Protein AF-A0A502JSR9-F1 (afdb_monomer_lite)

Organism: Haemophilus haemolyticus (NCBI:txid726)

Secondary structure (DSSP, 8-state):
-PPP-------TTSSS-------PPPP-STT--PPPPHHHHHHHHT-EE--EE--TTSPPEEPPPEETT-TT--------SSSSSEEEEEETTEEEEEE-B--EEEETTEEEE--TT--B--HHHHHHHHHH-EEEE-----TT---S----EEEETTPPP-----TTEEEEEETTEEEEEE-SS--S--EEEEE-TT--EEEEETTEEEEE--STTPPPEEEETTEEE-TT----SPPP-STTTSTT-PPPSSPPPPPSS----S---GGGT-----------

Foldseek 3Di:
DDDDPDDDDDPPVSHHDDDDPPFDAFDDDPPTPGDHDPVVVVVQQQDWDKDWDDDPPDDIDIDPTDGCVDDVGDDDDDADPVNQQWDWDDDDPDIDTHGFAWDWDADLQDIDTDCPSHHDHDPVRVVVNQQSHFDWDFDDDDDPDDDDDTDIDGQGPPRDDDDDDDAQWDWDDDPPDIDIDGDPDHPPDAWDWDADPQRWIWIQGQQGIKTHHPDPPFAIWTQGPVGTDHRPDDDPPDQAPDAVRDPPGDHDPDDDDDDPDDPVPDDDDPVRPPDDDPDDDDDD

Radius of gyration: 57.38 Å; chains: 1; bounding box: 143×42×168 Å

pLDDT: mean 86.87, std 14.84, range [40.66, 98.44]

Sequence (284 aa):
MYKRQDLKVSGSNGTDPVKITNVEAGDISAASTDAINGSQFHGLAKNKIKLAGKNGGATATETTDQTLDQTDGIKFTIKSSDGTLLDVAAAGDTITLTPKTATFTTTNGVPTATTTNGKLVTADQLVTALTEMGWKATADKEGTGTVEGNAEELIKAGSKVTFKAGDNLAVKQAGKEFIYSLNPVLSGLTSAEFKNAAGDKTVINSDGVTITPVTNGKQAVSLTNNGLDNGGNAITNVAGNLDGAKTGTTAPTTSATKPTALTETNAATVGAVSYTHLRAHETP

InterPro domains:
  IPR008635 Trimeric autotransporter adhesin YadA-like, stalk domain [PF05662] (19-47)
  IPR011049 Serralysin-like metalloprotease, C-terminal [G3DSA:2.150.10.10] (4-47)
  IPR011049 Serralysin-like metalloprotease, C-terminal [SSF101967] (10-44)
  IPR037174 Trimeric adhesin [G3DSA:3.90.1780.10] (69-181)

Structure (mmCIF, N/CA/C/O backbone):
data_AF-A0A502JSR9-F1
#
_entry.id   AF-A0A502JSR9-F1
#
loop_
_atom_site.group_PDB
_atom_site.id
_atom_site.type_symbol
_atom_site.label_atom_id
_atom_site.label_alt_id
_atom_site.label_comp_id
_atom_site.label_asym_id
_atom_site.label_entity_id
_atom_site.label_seq_id
_atom_site.pdbx_PDB_ins_code
_atom_site.Cartn_x
_atom_site.Cartn_y
_atom_site.Cartn_z
_atom_site.occupancy
_atom_site.B_iso_or_equiv
_atom_site.auth_seq_id
_atom_site.auth_comp_id
_atom_site.auth_asym_id
_atom_site.auth_atom_id
_atom_site.pdbx_PDB_model_num
ATOM 1 N N . MET A 1 1 ? -68.942 -2.280 60.163 1.00 57.66 1 MET A N 1
ATOM 2 C CA . MET A 1 1 ? -67.644 -1.620 60.420 1.00 57.66 1 MET A CA 1
ATOM 3 C C . MET A 1 1 ? -66.751 -2.655 61.098 1.00 57.66 1 MET A C 1
ATOM 5 O O . MET A 1 1 ? -66.976 -2.944 62.265 1.00 57.66 1 MET A O 1
ATOM 9 N N . TYR A 1 2 ? -65.854 -3.328 60.369 1.00 58.69 2 TYR A N 1
ATOM 10 C CA . TYR A 1 2 ? -64.932 -4.286 60.997 1.00 58.69 2 TYR A CA 1
ATOM 11 C C . TYR A 1 2 ? -63.903 -3.497 61.819 1.00 58.69 2 TYR A C 1
ATOM 13 O O . TYR A 1 2 ? -63.233 -2.615 61.281 1.00 58.69 2 TYR A O 1
ATOM 21 N N . LYS A 1 3 ? -63.818 -3.766 63.128 1.00 70.38 3 LYS A N 1
ATOM 22 C CA . LYS A 1 3 ? -62.746 -3.231 63.978 1.00 70.38 3 LYS A CA 1
ATOM 23 C C . LYS A 1 3 ? -61.424 -3.870 63.548 1.00 70.38 3 LYS A C 1
ATOM 25 O O . LYS A 1 3 ? -61.364 -5.087 63.391 1.00 70.38 3 LYS A O 1
ATOM 30 N N . ARG A 1 4 ? -60.375 -3.059 63.388 1.00 70.56 4 ARG A N 1
ATOM 31 C CA . ARG A 1 4 ? -58.998 -3.568 63.330 1.00 70.56 4 ARG A CA 1
ATOM 32 C C . ARG A 1 4 ? -58.677 -4.251 64.661 1.00 70.56 4 ARG A C 1
ATOM 34 O O . ARG A 1 4 ? -58.906 -3.661 65.716 1.00 70.56 4 ARG A O 1
ATOM 41 N N . GLN A 1 5 ? -58.206 -5.492 64.592 1.00 81.56 5 GLN A N 1
ATOM 42 C CA . GLN A 1 5 ? -57.757 -6.279 65.738 1.00 81.56 5 GLN A CA 1
ATOM 43 C C . GLN A 1 5 ? -56.233 -6.147 65.816 1.00 81.56 5 GLN A C 1
ATOM 45 O O . GLN A 1 5 ? -55.510 -7.023 65.354 1.00 81.56 5 GLN A O 1
ATOM 50 N N . ASP A 1 6 ? -55.756 -5.024 66.348 1.00 86.06 6 ASP A N 1
ATOM 51 C CA . ASP A 1 6 ? -54.322 -4.787 66.513 1.00 86.06 6 ASP A CA 1
ATOM 52 C C . ASP A 1 6 ? -53.886 -5.257 67.909 1.00 86.06 6 ASP A C 1
ATOM 54 O O . ASP A 1 6 ? -54.487 -4.881 68.921 1.00 86.06 6 ASP A O 1
ATOM 58 N N . LEU A 1 7 ? -52.824 -6.064 67.982 1.00 87.50 7 LEU A N 1
ATOM 59 C CA . LEU A 1 7 ? -52.169 -6.379 69.249 1.00 87.50 7 LEU A CA 1
ATOM 60 C C . LEU A 1 7 ? -51.263 -5.203 69.640 1.00 87.50 7 LEU A C 1
ATOM 62 O O . LEU A 1 7 ? -50.215 -4.992 69.031 1.00 87.50 7 LEU A O 1
ATOM 66 N N . LYS A 1 8 ? -51.656 -4.430 70.660 1.00 87.06 8 LYS A N 1
ATOM 67 C CA . LYS A 1 8 ? -50.840 -3.332 71.195 1.00 87.06 8 LYS A CA 1
ATOM 68 C C . LYS A 1 8 ? -50.014 -3.812 72.386 1.00 87.06 8 LYS A C 1
ATOM 70 O O . LYS A 1 8 ? -50.571 -4.224 73.400 1.00 87.06 8 LYS A O 1
ATOM 75 N N . VAL A 1 9 ? -48.695 -3.686 72.279 1.00 90.62 9 VAL A N 1
ATOM 76 C CA . VAL A 1 9 ? -47.751 -3.896 73.383 1.00 90.62 9 VAL A CA 1
ATOM 77 C C . VAL A 1 9 ? -47.174 -2.550 73.818 1.00 90.62 9 VAL A C 1
ATOM 79 O O . VAL A 1 9 ? -46.792 -1.735 72.980 1.00 90.62 9 VAL A O 1
ATOM 82 N N . SER A 1 10 ? -47.149 -2.285 75.122 1.00 92.06 10 SER A N 1
ATOM 83 C CA . SER A 1 10 ? -46.633 -1.031 75.680 1.00 92.06 10 SER A CA 1
ATOM 84 C C . SER A 1 10 ? -46.053 -1.242 77.070 1.00 92.06 10 SER A C 1
ATOM 86 O O . SER A 1 10 ? -46.492 -2.136 77.795 1.00 92.06 10 SER A O 1
ATOM 88 N N . GLY A 1 11 ? -45.104 -0.385 77.446 1.00 91.62 11 GLY A N 1
ATOM 89 C CA . GLY A 1 11 ? -44.573 -0.320 78.803 1.00 91.62 11 GLY A CA 1
ATOM 90 C C . GLY A 1 11 ? -45.620 0.124 79.827 1.00 91.62 11 GLY A C 1
ATOM 91 O O . GLY A 1 11 ? -46.774 0.407 79.499 1.00 91.62 11 GLY A O 1
ATOM 92 N N . SER A 1 12 ? -45.203 0.214 81.089 1.00 89.44 12 SER A N 1
ATOM 93 C CA . SER A 1 12 ? -46.073 0.546 82.228 1.00 89.44 12 SER A CA 1
ATOM 94 C C . SER A 1 12 ? -46.768 1.910 82.117 1.00 89.44 12 SER A C 1
ATOM 96 O O . SER A 1 12 ? -47.810 2.107 82.735 1.00 89.44 12 SER A O 1
ATOM 98 N N . ASN A 1 13 ? -46.238 2.835 81.313 1.00 87.38 13 ASN A N 1
ATOM 99 C CA . ASN A 1 13 ? -46.835 4.146 81.040 1.00 87.38 13 ASN A CA 1
ATOM 100 C C . ASN A 1 13 ? -47.736 4.182 79.785 1.00 87.38 13 ASN A C 1
ATOM 102 O O . ASN A 1 13 ? -48.238 5.242 79.420 1.00 87.38 13 ASN A O 1
ATOM 106 N N . GLY A 1 14 ? -47.941 3.048 79.107 1.00 88.31 14 GLY A N 1
ATOM 107 C CA . GLY A 1 14 ? -48.816 2.936 77.935 1.00 88.31 14 GLY A CA 1
ATOM 108 C C . GLY A 1 14 ? -48.237 3.480 76.621 1.00 88.31 14 GLY A C 1
ATOM 109 O O . GLY A 1 14 ? -48.905 3.382 75.582 1.00 88.31 14 GLY A O 1
ATOM 110 N N . THR A 1 15 ? -47.014 4.020 76.644 1.00 88.31 15 THR A N 1
ATOM 111 C CA . THR A 1 15 ? -46.362 4.662 75.488 1.00 88.31 15 THR A CA 1
ATOM 112 C C . THR A 1 15 ? -44.963 4.141 75.199 1.00 88.31 15 THR A C 1
ATOM 114 O O . THR A 1 15 ? -44.538 4.195 74.046 1.00 88.31 15 THR A O 1
ATOM 117 N N . ASP A 1 16 ? -44.253 3.628 76.203 1.00 93.38 16 ASP A N 1
ATOM 118 C CA . ASP A 1 16 ? -42.878 3.181 76.010 1.00 93.38 16 ASP A CA 1
ATOM 119 C C . ASP A 1 16 ? -42.819 1.917 75.143 1.00 93.38 16 ASP A C 1
ATOM 121 O O . ASP A 1 16 ? -43.584 0.969 75.376 1.00 93.38 16 ASP A O 1
ATOM 125 N N . PRO A 1 17 ? -41.891 1.862 74.169 1.00 92.81 17 PRO A N 1
ATOM 126 C CA . PRO A 1 17 ? -41.603 0.641 73.437 1.00 92.81 17 PRO A CA 1
ATOM 127 C C . PRO A 1 17 ? -41.146 -0.477 74.378 1.00 92.81 17 PRO A C 1
ATOM 129 O O . PRO A 1 17 ? -40.329 -0.263 75.274 1.00 92.81 17 PRO A O 1
ATOM 132 N N . VAL A 1 18 ? -41.620 -1.697 74.130 1.00 93.69 18 VAL A N 1
ATOM 133 C CA . VAL A 1 18 ? -41.191 -2.906 74.848 1.00 93.69 18 VAL A CA 1
ATOM 134 C C . VAL A 1 18 ? -40.548 -3.898 73.886 1.00 93.69 18 VAL A C 1
ATOM 136 O O . VAL A 1 18 ? -40.976 -4.035 72.740 1.00 93.69 18 VAL A O 1
ATOM 139 N N . LYS A 1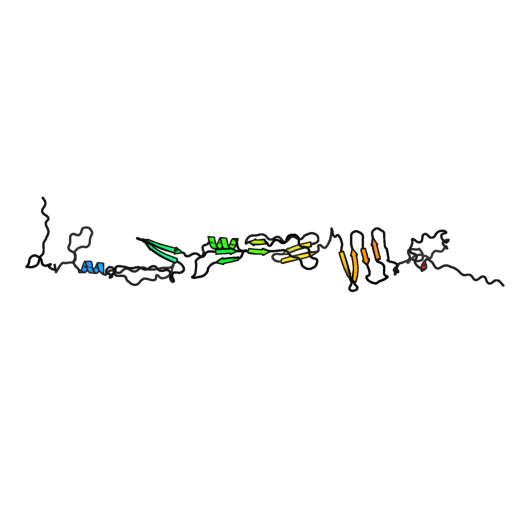 19 ? -39.504 -4.599 74.344 1.00 93.38 19 LYS A N 1
ATOM 140 C CA . LYS A 1 19 ? -38.909 -5.715 73.595 1.00 93.38 19 LYS A CA 1
ATOM 141 C C . LYS A 1 19 ? -39.812 -6.941 73.709 1.00 93.38 19 LYS A C 1
ATOM 143 O O . LYS A 1 19 ? -40.232 -7.280 74.812 1.00 93.38 19 LYS A O 1
ATOM 148 N N . ILE A 1 20 ? -40.027 -7.641 72.600 1.00 92.94 20 ILE A N 1
ATOM 149 C CA . ILE A 1 20 ? -40.604 -8.989 72.602 1.00 92.94 20 ILE A CA 1
ATOM 150 C C . ILE A 1 20 ? -39.429 -9.969 72.579 1.00 92.94 20 ILE A C 1
ATOM 152 O O . ILE A 1 20 ? -38.655 -9.995 71.624 1.00 92.94 20 ILE A O 1
ATOM 156 N N . THR A 1 21 ? -39.237 -10.709 73.666 1.00 94.19 21 THR A N 1
ATOM 157 C CA . THR A 1 21 ? -38.120 -11.649 73.836 1.00 94.19 21 THR A CA 1
ATOM 158 C C . THR A 1 21 ? -38.601 -13.097 73.755 1.00 94.19 21 THR A C 1
ATOM 160 O O . THR A 1 21 ? -39.800 -13.357 73.792 1.00 94.19 21 THR A O 1
ATOM 163 N N . ASN A 1 22 ? -37.655 -14.040 73.640 1.00 94.56 22 ASN A N 1
ATOM 164 C CA . ASN A 1 22 ? -37.926 -15.482 73.568 1.00 94.56 22 ASN A CA 1
ATOM 165 C C . ASN A 1 22 ? -38.829 -15.897 72.388 1.00 94.56 22 ASN A C 1
ATOM 167 O O . ASN A 1 22 ? -39.662 -16.791 72.509 1.00 94.56 22 ASN A O 1
ATOM 171 N N . VAL A 1 23 ? -38.670 -15.220 71.250 1.00 96.12 23 VAL A N 1
ATOM 172 C CA . VAL A 1 23 ? -39.343 -15.574 69.997 1.00 96.12 23 VAL A CA 1
ATOM 173 C C . VAL A 1 23 ? -38.494 -16.622 69.283 1.00 96.12 23 VAL A C 1
ATOM 175 O O . VAL A 1 23 ? -37.354 -16.343 68.893 1.00 96.12 23 VAL A O 1
ATOM 178 N N . GLU A 1 24 ? -39.035 -17.829 69.139 1.00 97.12 24 GLU A N 1
ATOM 179 C CA . GLU A 1 24 ? -38.438 -18.882 68.316 1.00 97.12 24 GLU A CA 1
ATOM 180 C C . GLU A 1 24 ? -38.338 -18.431 66.848 1.00 97.12 24 GLU A C 1
ATOM 182 O 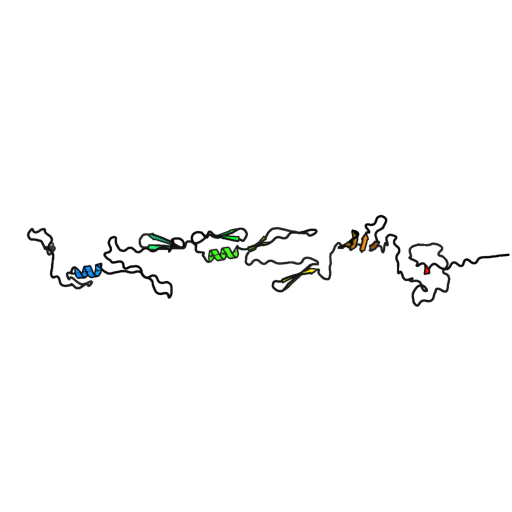O . GLU A 1 24 ? -39.035 -17.510 66.426 1.00 97.12 24 GLU A O 1
ATOM 187 N N . ALA A 1 25 ? -37.412 -19.005 66.078 1.00 98.06 25 ALA A N 1
ATOM 188 C CA . ALA A 1 25 ? -37.291 -18.659 64.667 1.00 98.06 25 ALA A CA 1
ATOM 189 C C . ALA A 1 25 ? -38.557 -19.103 63.916 1.00 98.06 25 ALA A C 1
ATOM 191 O O . ALA A 1 25 ? -38.843 -20.296 63.859 1.00 98.06 25 ALA A O 1
ATOM 192 N N . GLY A 1 26 ? -39.299 -18.149 63.352 1.00 97.38 26 GLY A N 1
ATOM 193 C CA . GLY A 1 26 ? -40.491 -18.436 62.551 1.00 97.38 26 GLY A CA 1
ATOM 194 C C . GLY A 1 26 ? -40.147 -19.004 61.174 1.00 97.38 26 GLY A C 1
ATOM 195 O O . GLY A 1 26 ? -39.018 -18.851 60.701 1.00 97.38 26 GLY A O 1
ATOM 196 N N . ASP A 1 27 ? -41.110 -19.619 60.493 1.00 97.12 27 ASP A N 1
ATOM 197 C CA . ASP A 1 27 ? -40.905 -20.065 59.113 1.00 97.12 27 ASP A CA 1
ATOM 198 C C . ASP A 1 27 ? -40.706 -18.872 58.155 1.00 97.12 27 ASP A C 1
ATOM 200 O O . ASP A 1 27 ? -41.412 -17.864 58.239 1.00 97.12 27 ASP A O 1
ATOM 204 N N . ILE A 1 28 ? -39.754 -18.981 57.219 1.00 95.50 28 ILE A N 1
ATOM 205 C CA . ILE A 1 28 ? -39.496 -17.970 56.178 1.00 95.50 28 ILE A CA 1
ATOM 206 C C . ILE A 1 28 ? -39.979 -18.530 54.843 1.00 95.50 28 ILE A C 1
ATOM 208 O O . ILE A 1 28 ? -39.214 -19.077 54.047 1.00 95.50 28 ILE A O 1
ATOM 212 N N . SER A 1 29 ? -41.273 -18.370 54.590 1.00 96.44 29 SER A N 1
ATOM 213 C CA . SER A 1 29 ? -41.924 -18.794 53.355 1.00 96.44 29 SER A CA 1
ATOM 214 C C . SER A 1 29 ? -42.985 -17.780 52.925 1.00 96.44 29 SER A C 1
ATOM 216 O O . SER A 1 29 ? -43.447 -16.964 53.721 1.00 96.44 29 SER A O 1
ATOM 218 N N . ALA A 1 30 ? -43.395 -17.819 51.654 1.00 96.88 30 ALA A N 1
ATOM 219 C CA . ALA A 1 30 ? -44.385 -16.880 51.114 1.00 96.88 30 ALA A CA 1
ATOM 220 C C . ALA A 1 30 ? -45.774 -16.977 51.783 1.00 96.88 30 ALA A C 1
ATOM 222 O O . ALA A 1 30 ? -46.572 -16.053 51.655 1.00 96.88 30 ALA A O 1
ATOM 223 N N . ALA A 1 31 ? -46.066 -18.086 52.469 1.00 97.44 31 ALA A N 1
ATOM 224 C CA . ALA A 1 31 ? -47.327 -18.325 53.170 1.00 97.44 31 ALA A CA 1
ATOM 225 C C . ALA A 1 31 ? -47.219 -18.164 54.697 1.00 97.44 31 ALA A C 1
ATOM 227 O O . ALA A 1 31 ? -48.232 -18.285 55.384 1.00 97.44 31 ALA A O 1
ATOM 228 N N . SER A 1 32 ? -46.015 -17.922 55.228 1.00 97.69 32 SER A N 1
ATOM 229 C CA . SER A 1 32 ? -45.790 -17.838 56.669 1.00 97.69 32 SER A CA 1
ATOM 230 C C . SER A 1 32 ? -46.530 -16.652 57.284 1.00 97.69 32 SER A C 1
ATOM 232 O O . SER A 1 32 ? -46.535 -15.540 56.752 1.00 97.69 32 SER A O 1
ATOM 234 N N . THR A 1 33 ? -47.135 -16.902 58.440 1.00 95.69 33 THR A N 1
ATOM 235 C CA . THR A 1 33 ? -47.713 -15.877 59.318 1.00 95.69 33 THR A CA 1
ATOM 236 C C . THR A 1 33 ? -46.946 -15.764 60.634 1.00 95.69 33 THR A C 1
ATOM 238 O O . THR A 1 33 ? -47.416 -15.106 61.563 1.00 95.69 33 THR A O 1
ATOM 241 N N . ASP A 1 34 ? -45.795 -16.431 60.736 1.00 97.44 34 ASP A N 1
ATOM 242 C CA . ASP A 1 34 ? -44.997 -16.473 61.952 1.00 97.44 34 ASP A CA 1
ATOM 243 C C . ASP A 1 34 ? -44.284 -15.142 62.194 1.00 97.44 34 ASP A C 1
ATOM 245 O O . ASP A 1 34 ? -43.925 -14.401 61.274 1.00 97.44 34 ASP A O 1
ATOM 249 N N . ALA A 1 35 ? -44.014 -14.852 63.465 1.00 96.25 35 ALA A N 1
ATOM 250 C CA . ALA A 1 35 ? -43.071 -13.802 63.813 1.00 96.25 35 ALA A CA 1
ATOM 251 C C . ALA A 1 35 ? -41.636 -14.289 63.554 1.00 96.25 35 ALA A C 1
ATOM 253 O O . ALA A 1 35 ? -41.259 -15.374 63.992 1.00 96.25 35 ALA A O 1
ATOM 254 N N . ILE A 1 36 ? -40.813 -13.462 62.904 1.00 97.12 36 ILE A N 1
ATOM 255 C CA . ILE A 1 36 ? -39.370 -13.712 62.788 1.00 97.12 36 ILE A CA 1
ATOM 256 C C . ILE A 1 36 ? -38.611 -13.024 63.922 1.00 97.12 36 ILE A C 1
ATOM 258 O O . ILE A 1 36 ? -38.966 -11.924 64.355 1.00 97.12 36 ILE A O 1
ATOM 262 N N . ASN A 1 37 ? -37.533 -13.645 64.391 1.00 97.19 37 ASN A N 1
ATOM 263 C CA . ASN A 1 37 ? -36.664 -13.044 65.398 1.00 97.19 37 ASN A CA 1
ATOM 264 C C . ASN A 1 37 ? -35.459 -12.324 64.762 1.00 97.19 37 ASN A C 1
ATOM 266 O O . ASN A 1 37 ? -35.137 -12.487 63.582 1.00 97.19 37 ASN A O 1
ATOM 270 N N . GLY A 1 38 ? -34.753 -11.521 65.563 1.00 97.38 38 GLY A N 1
ATOM 271 C CA . GLY A 1 38 ? -33.633 -10.709 65.075 1.00 97.38 38 GLY A CA 1
ATOM 272 C C . GLY A 1 38 ? -32.474 -11.513 64.472 1.00 97.38 38 GLY A C 1
ATOM 273 O O . GLY A 1 38 ? -31.763 -10.988 63.619 1.00 97.38 38 GLY A O 1
ATOM 274 N N . SER A 1 39 ? -32.293 -12.782 64.857 1.00 96.44 39 SER A N 1
ATOM 275 C CA . SER A 1 39 ? -31.223 -13.624 64.303 1.00 96.44 39 SER A CA 1
ATOM 276 C C . SER A 1 39 ? -31.466 -13.982 62.833 1.00 96.44 39 SER A C 1
ATOM 278 O O . SER A 1 39 ? -30.519 -13.999 62.048 1.00 96.44 39 SER A O 1
ATOM 280 N N . GLN A 1 40 ? -32.730 -14.168 62.436 1.00 97.25 40 GLN A N 1
ATOM 281 C CA . GLN A 1 40 ? -33.115 -14.476 61.057 1.00 97.25 40 GLN A CA 1
ATOM 282 C C . GLN A 1 40 ? -32.857 -13.285 60.128 1.00 97.25 40 GLN A C 1
ATOM 284 O O . GLN A 1 40 ? -32.236 -13.437 59.075 1.00 97.25 40 GLN A O 1
ATOM 289 N N . PHE A 1 41 ? -33.253 -12.080 60.551 1.00 95.06 41 PHE A N 1
ATOM 290 C CA . PHE A 1 41 ? -32.960 -10.858 59.800 1.00 95.06 41 PHE A CA 1
ATOM 291 C C . PHE A 1 41 ? -31.456 -10.564 59.756 1.00 95.0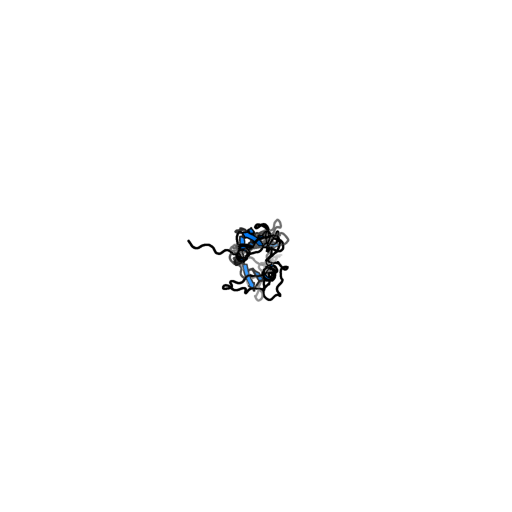6 41 PHE A C 1
ATOM 293 O O . PHE A 1 41 ? -30.929 -10.230 58.698 1.00 95.06 41 PHE A O 1
ATOM 300 N N . HIS A 1 42 ? -30.746 -10.739 60.876 1.00 95.19 42 HIS A N 1
ATOM 301 C CA . HIS A 1 42 ? -29.297 -10.547 60.931 1.00 95.19 42 HIS A CA 1
ATOM 302 C C . HIS A 1 42 ? -28.551 -11.498 59.983 1.00 95.19 42 HIS A C 1
ATOM 304 O O . HIS A 1 42 ? -27.621 -11.067 59.305 1.00 95.19 42 HIS A O 1
ATOM 310 N N . GLY A 1 43 ? -28.973 -12.764 59.886 1.00 94.38 43 GLY A N 1
ATOM 311 C CA . GLY A 1 43 ? -28.410 -13.724 58.933 1.00 94.38 43 GLY A CA 1
ATOM 312 C C . GLY A 1 43 ? -28.537 -13.255 57.482 1.00 94.38 43 GLY A C 1
ATOM 313 O O . GLY A 1 43 ? -27.553 -13.270 56.748 1.00 94.38 43 GLY A O 1
ATOM 314 N N . LEU A 1 44 ? -29.716 -12.758 57.091 1.00 92.81 44 LEU A N 1
ATOM 315 C CA . LEU A 1 44 ? -29.927 -12.183 55.760 1.00 92.81 44 LEU A CA 1
ATOM 316 C C . LEU A 1 44 ? -29.089 -10.913 55.546 1.00 92.81 44 LEU A C 1
ATOM 318 O O . LEU A 1 44 ? -28.388 -10.808 54.544 1.00 92.81 44 LEU A O 1
ATOM 322 N N . ALA A 1 45 ? -29.127 -9.967 56.488 1.00 92.88 45 ALA A N 1
ATOM 323 C CA . ALA A 1 45 ? -28.448 -8.674 56.381 1.00 92.88 45 ALA A CA 1
ATOM 324 C C . ALA A 1 45 ? -26.914 -8.795 56.300 1.00 92.88 45 ALA A C 1
ATOM 326 O O . ALA A 1 45 ? -26.257 -7.959 55.686 1.00 92.88 45 ALA A O 1
ATOM 327 N N . LYS A 1 46 ? -26.335 -9.853 56.879 1.00 92.75 46 LYS A N 1
ATOM 328 C CA . LYS A 1 46 ? -24.888 -10.120 56.849 1.00 92.75 46 LYS A CA 1
ATOM 329 C C . LYS A 1 46 ? -24.429 -10.986 55.677 1.00 92.75 46 LYS A C 1
ATOM 331 O O . LYS A 1 46 ? -23.245 -11.327 55.614 1.00 92.75 46 LYS A O 1
ATOM 336 N N . ASN A 1 47 ? -25.316 -11.326 54.740 1.00 94.56 47 ASN A N 1
ATOM 337 C CA . ASN A 1 47 ? -24.903 -11.995 53.512 1.00 94.56 47 ASN A CA 1
ATOM 338 C C . ASN A 1 47 ? -23.911 -11.139 52.718 1.00 94.56 47 ASN A C 1
ATOM 340 O O . ASN A 1 47 ? -23.879 -9.910 52.820 1.00 94.56 47 ASN A O 1
ATOM 344 N N . LYS A 1 48 ? -23.089 -11.825 51.924 1.00 93.75 48 LYS A N 1
ATOM 345 C CA . LYS A 1 48 ? -22.012 -11.231 51.137 1.00 93.75 48 LYS A CA 1
ATOM 346 C C . LYS A 1 48 ? -22.257 -11.423 49.649 1.00 93.75 48 LYS A C 1
ATOM 348 O O . LYS A 1 48 ? -22.730 -12.475 49.227 1.00 93.75 48 LYS A O 1
ATOM 353 N N . ILE A 1 49 ? -21.869 -10.426 48.867 1.00 93.38 49 ILE A N 1
ATOM 354 C CA . ILE A 1 49 ? -21.836 -10.469 47.407 1.00 93.38 49 ILE A CA 1
ATOM 355 C C . ILE A 1 49 ? -20.399 -10.224 46.941 1.00 93.38 49 ILE A C 1
ATOM 357 O O . ILE A 1 49 ? -19.694 -9.370 47.480 1.00 93.38 49 ILE A O 1
ATOM 361 N N . LYS A 1 50 ? -19.990 -10.958 45.905 1.00 92.38 50 LYS A N 1
ATOM 362 C CA . LYS A 1 50 ? -18.754 -10.758 45.143 1.00 92.38 50 LYS A CA 1
ATOM 363 C C . LYS A 1 50 ? -19.080 -10.804 43.658 1.00 92.38 50 LYS A C 1
ATOM 365 O O . LYS A 1 50 ? -19.939 -11.585 43.250 1.00 92.38 50 LYS A O 1
ATOM 370 N N . LEU A 1 51 ? -18.379 -10.012 42.851 1.00 92.88 51 LEU A N 1
ATOM 371 C CA . LEU A 1 51 ? -18.390 -10.183 41.399 1.00 92.88 51 LEU A CA 1
ATOM 372 C C . LEU A 1 51 ? -17.085 -10.812 40.949 1.00 92.88 51 LEU A C 1
ATOM 374 O O . LEU A 1 51 ? -16.011 -10.420 41.402 1.00 92.88 51 LEU A O 1
ATOM 378 N N . ALA A 1 52 ? -17.197 -11.759 40.026 1.00 92.69 52 ALA A N 1
ATOM 379 C CA . ALA A 1 52 ? -16.060 -12.419 39.419 1.00 92.69 52 ALA A CA 1
ATOM 380 C C . ALA A 1 52 ? -15.836 -11.903 37.988 1.00 92.69 52 ALA A C 1
ATOM 382 O O . ALA A 1 52 ? -16.769 -11.851 37.188 1.00 92.69 52 ALA A O 1
ATOM 383 N N . GLY A 1 53 ? -14.597 -11.542 37.657 1.00 92.56 53 GLY A N 1
ATOM 384 C CA . GLY A 1 53 ? -14.135 -11.285 36.296 1.00 92.56 53 GLY A CA 1
ATOM 385 C C . GLY A 1 53 ? -13.418 -12.513 35.739 1.00 92.56 53 GLY A C 1
ATOM 386 O O . GLY A 1 53 ? -12.561 -13.092 36.405 1.00 92.56 53 GLY A O 1
ATOM 387 N N . LYS A 1 54 ? -13.748 -12.930 34.514 1.00 95.12 54 LYS A N 1
ATOM 388 C CA . LYS A 1 54 ? -13.113 -14.080 33.858 1.00 95.12 54 LYS A CA 1
ATOM 389 C C . LYS A 1 54 ? -12.891 -13.811 32.374 1.00 95.12 54 LYS A C 1
ATOM 391 O O . LYS A 1 54 ? -13.830 -13.488 31.654 1.00 95.12 54 LYS A O 1
ATOM 396 N N . ASN A 1 55 ? -11.660 -14.028 31.914 1.00 90.94 55 ASN A N 1
ATOM 397 C CA . ASN A 1 55 ? -11.287 -13.899 30.507 1.00 90.94 55 ASN A CA 1
ATOM 398 C C . ASN A 1 55 ? -11.143 -15.289 29.872 1.00 90.94 55 ASN A C 1
ATOM 400 O O . ASN A 1 55 ? -10.145 -15.979 30.087 1.00 90.94 55 ASN A O 1
ATOM 404 N N . GLY A 1 56 ? -12.140 -15.710 29.088 1.00 92.88 56 GLY A N 1
ATOM 405 C CA . GLY A 1 56 ? -12.129 -17.005 28.399 1.00 92.88 56 GLY A CA 1
ATOM 406 C C . GLY A 1 56 ? -11.961 -18.186 29.363 1.00 92.88 56 GLY A C 1
ATOM 407 O O . GLY A 1 56 ? -12.726 -18.336 30.314 1.00 92.88 56 GLY A O 1
ATOM 408 N N . GLY A 1 57 ? -10.953 -19.031 29.124 1.00 94.50 57 GLY A N 1
ATOM 409 C CA . GLY A 1 57 ? -10.646 -20.204 29.954 1.00 94.50 57 GLY A CA 1
ATOM 410 C C . GLY A 1 57 ? -9.868 -19.920 31.248 1.00 94.50 57 GLY A C 1
ATOM 411 O O . GLY A 1 57 ? -9.612 -20.859 31.996 1.00 94.50 57 GLY A O 1
ATOM 412 N N . ALA A 1 58 ? -9.481 -18.670 31.525 1.00 95.62 58 ALA A N 1
ATOM 413 C CA . ALA A 1 58 ? -8.670 -18.332 32.696 1.00 95.62 58 ALA A CA 1
ATOM 414 C C . ALA A 1 58 ? -9.410 -18.556 34.031 1.00 95.62 58 ALA A C 1
ATOM 416 O O . ALA A 1 58 ? -10.644 -18.565 34.093 1.00 95.62 58 ALA A O 1
ATOM 417 N N . THR A 1 59 ? -8.654 -18.700 35.121 1.00 95.62 59 THR A N 1
ATOM 418 C CA . THR A 1 59 ? -9.207 -18.659 36.483 1.00 95.62 59 THR A CA 1
ATOM 419 C C . THR A 1 59 ? -9.852 -17.296 36.732 1.00 95.62 59 THR A C 1
ATOM 421 O O . THR A 1 59 ? -9.295 -16.267 36.351 1.00 95.62 59 THR A O 1
ATOM 424 N N . ALA A 1 60 ? -11.035 -17.286 37.347 1.00 96.19 60 ALA A N 1
ATOM 425 C CA . ALA A 1 60 ? -11.729 -16.045 37.660 1.00 96.19 60 ALA A CA 1
ATOM 426 C C . ALA A 1 60 ? -11.006 -15.266 38.772 1.00 96.19 60 ALA A C 1
ATOM 428 O O . ALA A 1 60 ? -10.449 -15.860 39.695 1.00 96.19 60 ALA A O 1
ATOM 429 N N . THR A 1 61 ? -11.042 -13.940 38.693 1.00 94.62 61 THR A N 1
ATOM 430 C CA . THR A 1 61 ? -10.648 -13.034 39.778 1.00 94.62 61 THR A CA 1
ATOM 431 C C . THR A 1 61 ? -11.900 -12.448 40.415 1.00 94.62 61 THR A C 1
ATOM 433 O O . THR A 1 61 ? -12.899 -12.260 39.731 1.00 94.62 61 THR A O 1
ATOM 436 N N . GLU A 1 62 ? -11.878 -12.161 41.714 1.00 94.38 62 GLU A N 1
ATOM 437 C CA . GLU A 1 62 ? -13.059 -11.690 42.450 1.00 94.38 62 GLU A CA 1
ATOM 438 C C . GLU A 1 62 ? -12.831 -10.305 43.057 1.00 94.38 62 GLU A C 1
ATOM 440 O O . GLU A 1 62 ? -11.717 -9.958 43.454 1.00 94.38 62 GLU A O 1
ATOM 445 N N . THR A 1 63 ? -13.903 -9.522 43.175 1.00 93.12 63 THR A N 1
ATOM 446 C CA . THR A 1 63 ? -13.914 -8.341 44.042 1.00 93.12 63 THR A CA 1
ATOM 447 C C . THR A 1 63 ? -13.770 -8.750 45.510 1.00 93.12 63 THR A C 1
ATOM 449 O O . THR A 1 63 ? -14.004 -9.898 45.896 1.00 93.12 63 THR A O 1
ATOM 452 N N . THR A 1 64 ? -13.450 -7.785 46.369 1.00 91.50 64 THR A N 1
ATOM 453 C CA . THR A 1 64 ? -13.629 -7.959 47.813 1.00 91.50 64 THR A CA 1
ATOM 454 C C . THR A 1 64 ? -15.103 -8.210 48.142 1.00 91.50 64 THR A C 1
ATOM 456 O O . THR A 1 64 ? -15.987 -7.787 47.391 1.00 91.50 64 THR A O 1
ATOM 459 N N . ASP A 1 65 ? -15.366 -8.873 49.271 1.00 92.06 65 ASP A N 1
ATOM 460 C CA . ASP A 1 65 ? -16.729 -9.049 49.781 1.00 92.06 65 ASP A CA 1
ATOM 461 C C . ASP A 1 65 ? -17.427 -7.688 49.932 1.00 92.06 65 ASP A C 1
ATOM 463 O O . ASP A 1 65 ? -16.826 -6.718 50.400 1.00 92.06 65 ASP A O 1
ATOM 467 N N . GLN A 1 66 ? -18.703 -7.623 49.569 1.00 92.56 66 GLN A N 1
ATOM 468 C CA . GLN A 1 66 ? -19.619 -6.546 49.944 1.00 92.56 66 GLN A CA 1
ATOM 469 C C . GLN A 1 66 ? -20.719 -7.141 50.817 1.00 92.56 66 GLN A C 1
ATOM 471 O O . GLN A 1 66 ? -21.342 -8.119 50.405 1.00 92.56 66 GLN A O 1
ATOM 476 N N . THR A 1 67 ? -20.957 -6.598 52.011 1.00 91.62 67 THR A N 1
ATOM 477 C CA . THR A 1 67 ? -22.075 -7.048 52.854 1.00 91.62 67 THR A CA 1
ATOM 478 C C . THR A 1 67 ? -23.368 -6.339 52.451 1.00 91.62 67 THR A C 1
ATOM 480 O O . THR A 1 67 ? -23.331 -5.207 51.968 1.00 91.62 67 THR A O 1
ATOM 483 N N . LEU A 1 68 ? -24.525 -6.988 52.626 1.00 93.38 68 LEU A N 1
ATOM 484 C CA . LEU A 1 68 ? -25.815 -6.360 52.294 1.00 93.38 68 LEU A CA 1
ATOM 485 C C . LEU A 1 68 ? -26.151 -5.167 53.199 1.00 93.38 68 LEU A C 1
ATOM 487 O O . LEU A 1 68 ? -26.913 -4.291 52.802 1.00 93.38 68 LEU A O 1
ATOM 491 N N . ASP A 1 69 ? -25.570 -5.120 54.394 1.00 92.00 69 ASP A N 1
ATOM 492 C CA . ASP A 1 69 ? -25.747 -4.059 55.383 1.00 92.00 69 ASP A CA 1
ATOM 493 C C . ASP A 1 69 ? -24.646 -2.986 55.357 1.00 92.00 69 ASP A C 1
ATOM 495 O O . ASP A 1 69 ? -24.462 -2.255 56.331 1.00 92.00 69 ASP A O 1
ATOM 499 N N . GLN A 1 70 ? -23.895 -2.901 54.258 1.00 91.38 70 GLN A N 1
ATOM 500 C CA . GLN A 1 70 ? -22.825 -1.928 54.080 1.00 91.38 70 GLN A CA 1
ATOM 501 C C . GLN A 1 70 ? -23.340 -0.490 54.272 1.00 91.38 70 GLN A C 1
ATOM 503 O O . GLN A 1 70 ? -24.301 -0.059 53.628 1.00 91.38 70 GLN A O 1
ATOM 508 N N . THR A 1 71 ? -22.660 0.276 55.130 1.00 86.31 71 THR A N 1
ATOM 509 C CA . THR A 1 71 ? -22.882 1.722 55.264 1.00 86.31 71 THR A CA 1
ATOM 510 C C . THR A 1 71 ? -22.641 2.389 53.910 1.00 86.31 71 THR A C 1
ATOM 512 O O . THR A 1 71 ? -21.635 2.096 53.267 1.00 86.31 71 THR A O 1
ATOM 515 N N . ASP A 1 72 ? -23.568 3.252 53.488 1.00 87.81 72 ASP A N 1
ATOM 516 C CA . ASP A 1 72 ? -23.636 3.895 52.160 1.00 87.81 72 ASP A CA 1
ATOM 517 C C . ASP A 1 72 ? -24.078 2.984 50.998 1.00 87.81 72 ASP A C 1
ATOM 519 O O . ASP A 1 72 ? -24.089 3.401 49.837 1.00 87.81 72 ASP A O 1
ATOM 523 N N . GLY A 1 73 ? -24.529 1.767 51.312 1.00 87.19 73 GLY A N 1
ATOM 524 C CA . GLY A 1 73 ? -25.040 0.805 50.344 1.00 87.19 73 GLY A CA 1
ATOM 525 C C . GLY A 1 73 ? -23.941 0.049 49.596 1.00 87.19 73 GLY A C 1
ATOM 526 O O . GLY A 1 73 ? -22.743 0.285 49.743 1.00 87.19 73 GLY A O 1
ATOM 527 N N . ILE A 1 74 ? -24.366 -0.910 48.778 1.00 90.94 74 ILE A N 1
ATOM 528 C CA . ILE A 1 74 ? -23.461 -1.746 47.988 1.00 90.94 74 ILE A CA 1
ATOM 529 C C . ILE A 1 74 ? -22.948 -0.935 46.793 1.00 90.94 74 ILE A C 1
ATOM 531 O O . ILE A 1 74 ? -23.745 -0.437 45.996 1.00 90.94 74 ILE A O 1
ATOM 535 N N . LYS A 1 75 ? -21.623 -0.837 46.626 1.00 84.75 75 LYS A N 1
ATOM 536 C CA . LYS A 1 75 ? -21.002 -0.100 45.516 1.00 84.75 75 LYS A CA 1
ATOM 537 C C . LYS A 1 75 ? -20.076 -0.988 44.692 1.00 84.75 75 LYS A C 1
ATOM 539 O O . LYS A 1 75 ? -19.067 -1.484 45.184 1.00 84.75 75 LYS A O 1
ATOM 544 N N . PHE A 1 76 ? -20.347 -1.074 43.391 1.00 87.62 76 PHE A N 1
ATOM 545 C CA . PHE A 1 76 ? -19.470 -1.733 42.424 1.00 87.62 76 PHE A CA 1
ATOM 546 C C . PHE A 1 76 ? -18.919 -0.718 41.430 1.00 87.62 76 PHE A C 1
ATOM 548 O O . PHE A 1 76 ? -19.669 0.006 40.782 1.00 87.62 76 PHE A O 1
ATOM 555 N N . THR A 1 77 ? -17.591 -0.657 41.318 1.00 87.31 77 THR A N 1
ATOM 556 C CA . THR A 1 77 ? -16.921 0.224 40.355 1.00 87.31 77 THR A CA 1
ATOM 557 C C . THR A 1 77 ? -16.395 -0.610 39.199 1.00 87.31 77 THR A C 1
ATOM 559 O O . THR A 1 77 ? -15.525 -1.456 39.396 1.00 87.31 77 THR A O 1
ATOM 562 N N . ILE A 1 78 ? -16.880 -0.338 37.991 1.00 90.38 78 ILE A N 1
ATOM 563 C CA . ILE A 1 78 ? -16.279 -0.839 36.755 1.00 90.38 78 ILE A CA 1
ATOM 564 C C . ILE A 1 78 ? -15.376 0.272 36.227 1.00 90.38 78 ILE A C 1
ATOM 566 O O . ILE A 1 78 ? -15.813 1.409 36.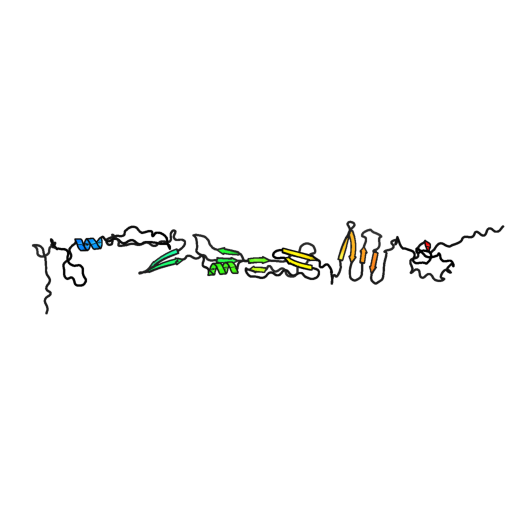073 1.00 90.38 78 ILE A O 1
ATOM 570 N N . LYS A 1 79 ? -14.102 -0.041 35.988 1.00 88.12 79 LYS A N 1
ATOM 571 C CA . LYS A 1 79 ? -13.130 0.910 35.445 1.00 88.12 79 LYS A CA 1
ATOM 572 C C . LYS A 1 79 ? -12.385 0.297 34.268 1.00 88.12 79 LYS A C 1
ATOM 574 O O . LYS A 1 79 ? -11.998 -0.869 34.322 1.00 88.12 79 LYS A O 1
ATOM 579 N N . SER A 1 80 ? -12.125 1.101 33.240 1.00 88.38 80 SER A N 1
ATOM 580 C CA . SER A 1 80 ? -11.003 0.826 32.339 1.00 88.38 80 SER A CA 1
ATOM 581 C C . SER A 1 80 ? -9.719 0.944 33.159 1.00 88.38 80 SER A C 1
ATOM 583 O O . SER A 1 80 ? -9.623 1.850 33.986 1.00 88.38 80 SER A O 1
ATOM 585 N N . SER A 1 81 ? -8.753 0.045 32.960 1.00 80.69 81 SER A N 1
ATOM 586 C CA . SER A 1 81 ? -7.521 -0.056 33.765 1.00 80.69 81 SER A CA 1
ATOM 587 C C . SER A 1 81 ? -6.901 1.304 34.105 1.00 80.69 81 SER A C 1
ATOM 589 O O . SER A 1 81 ? -6.707 1.613 35.281 1.00 80.69 81 SER A O 1
ATOM 591 N N . ASP A 1 82 ? -6.674 2.112 33.073 1.00 80.75 82 ASP A N 1
ATOM 592 C CA . ASP A 1 82 ? -6.077 3.450 33.082 1.00 80.75 82 ASP A CA 1
ATOM 593 C C . ASP A 1 82 ? -7.025 4.533 32.514 1.00 80.75 82 ASP A C 1
ATOM 595 O O . ASP A 1 82 ? -6.622 5.677 32.329 1.00 80.75 82 ASP A O 1
ATOM 599 N N . GLY A 1 83 ? -8.285 4.190 32.212 1.00 75.94 83 GLY A N 1
ATOM 600 C CA . GLY A 1 83 ? -9.252 5.115 31.600 1.00 75.94 83 GLY A CA 1
ATOM 601 C C . GLY A 1 83 ? -9.041 5.416 30.106 1.00 75.94 83 GLY A C 1
ATOM 602 O O . GLY A 1 83 ? -9.788 6.222 29.542 1.00 75.94 83 GLY A O 1
ATOM 603 N N . THR A 1 84 ? -8.043 4.810 29.454 1.00 82.00 84 THR A N 1
ATOM 604 C CA . THR A 1 84 ? -7.610 5.242 2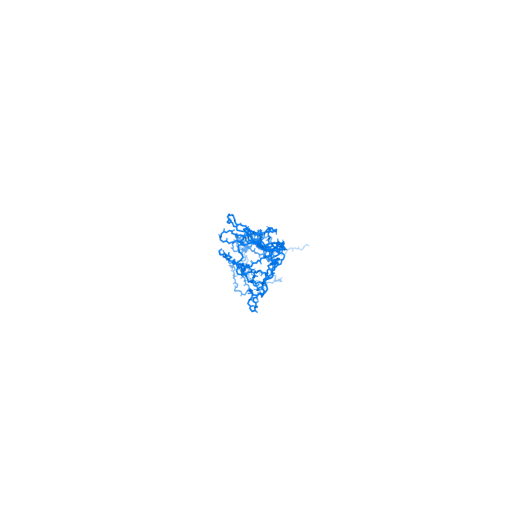8.115 1.00 82.00 84 THR A CA 1
ATOM 605 C C . THR A 1 84 ? -8.227 4.450 26.959 1.00 82.00 84 THR A C 1
ATOM 607 O O . THR A 1 84 ? -8.494 5.034 25.910 1.00 82.00 84 THR A O 1
ATOM 610 N N . LEU A 1 85 ? -8.549 3.168 27.171 1.00 87.62 85 LEU A N 1
ATOM 611 C CA . LEU A 1 85 ? -9.106 2.279 26.139 1.00 87.62 85 LEU A CA 1
ATOM 612 C C . LEU A 1 85 ? -10.638 2.286 26.055 1.00 87.62 85 LEU A C 1
ATOM 614 O O . LEU A 1 85 ? -11.187 2.171 24.959 1.00 87.62 85 LEU A O 1
ATOM 618 N N . LEU A 1 86 ? -11.334 2.403 27.189 1.00 90.50 86 LEU A N 1
ATOM 619 C CA . LEU A 1 86 ? -12.799 2.427 27.257 1.00 90.50 86 LEU A CA 1
ATOM 620 C C . LEU A 1 86 ? -13.277 3.659 28.031 1.00 90.50 86 LEU A C 1
ATOM 622 O O . LEU A 1 86 ? -12.757 3.956 29.109 1.00 90.50 86 LEU A O 1
ATOM 626 N N . ASP A 1 87 ? -14.308 4.328 27.520 1.00 90.69 87 ASP A N 1
ATOM 627 C CA . ASP A 1 87 ? -15.177 5.166 28.344 1.00 90.69 87 ASP A CA 1
ATOM 628 C C . ASP A 1 87 ? -16.173 4.274 29.083 1.00 90.69 87 ASP A C 1
ATOM 630 O O . ASP A 1 87 ? -16.859 3.448 28.480 1.00 90.69 87 ASP A O 1
ATOM 634 N N . VAL A 1 88 ? -16.233 4.440 30.403 1.00 93.94 88 VAL A N 1
ATOM 635 C CA . VAL A 1 88 ? -17.157 3.713 31.274 1.00 93.94 88 VAL A CA 1
ATOM 636 C C . VAL A 1 88 ? -18.091 4.727 31.915 1.00 93.94 88 VAL A C 1
ATOM 638 O O . VAL A 1 88 ? -17.639 5.584 32.674 1.00 93.94 88 VAL A O 1
ATOM 641 N N . ALA A 1 89 ? -19.382 4.637 31.609 1.00 94.81 89 ALA A N 1
ATOM 642 C CA . ALA A 1 89 ? -20.399 5.548 32.123 1.00 94.81 89 ALA A CA 1
ATOM 643 C C . ALA A 1 89 ? -21.551 4.767 32.761 1.00 94.81 89 ALA A C 1
ATOM 645 O O . ALA A 1 89 ? -22.010 3.766 32.213 1.00 94.81 89 ALA A O 1
ATOM 646 N N . ALA A 1 90 ? -22.021 5.244 33.910 1.00 95.62 90 ALA A N 1
ATOM 647 C CA . ALA A 1 90 ? -23.201 4.726 34.590 1.00 95.62 90 ALA A CA 1
ATOM 648 C C . ALA A 1 90 ? -24.333 5.750 34.481 1.00 95.62 90 ALA A C 1
ATOM 650 O O . ALA A 1 90 ? -24.123 6.926 34.782 1.00 95.62 90 ALA A O 1
ATOM 651 N N . ALA A 1 91 ? -25.520 5.314 34.070 1.00 95.94 91 ALA A N 1
ATOM 652 C CA . ALA A 1 91 ? -26.719 6.145 34.044 1.00 95.94 91 ALA A CA 1
ATOM 653 C C . ALA A 1 91 ? -27.955 5.268 34.265 1.00 95.94 91 ALA A C 1
ATOM 655 O O . ALA A 1 91 ? -28.127 4.255 33.588 1.00 95.94 91 ALA A O 1
ATOM 656 N N . GLY A 1 92 ? -28.812 5.654 35.214 1.00 94.00 92 GLY A N 1
ATOM 657 C CA . GLY A 1 92 ? -29.959 4.834 35.605 1.00 94.00 92 GLY A CA 1
ATOM 658 C C . GLY A 1 92 ? -29.519 3.460 36.119 1.00 94.00 92 GLY A C 1
ATOM 659 O O . GLY A 1 92 ? -28.732 3.372 37.058 1.00 94.00 92 GLY A O 1
ATOM 660 N N . ASP A 1 93 ? -30.025 2.405 35.486 1.00 94.38 93 ASP A N 1
ATOM 661 C CA . ASP A 1 93 ? -29.744 0.996 35.781 1.00 94.38 93 ASP A CA 1
ATOM 662 C C . ASP A 1 93 ? -28.670 0.369 34.868 1.00 94.38 93 ASP A C 1
ATOM 664 O O . ASP A 1 93 ? -28.377 -0.821 34.981 1.00 94.38 93 ASP A O 1
ATOM 668 N N . THR A 1 94 ? -28.064 1.155 33.970 1.00 95.12 94 THR A N 1
ATOM 669 C CA . THR A 1 94 ? -27.161 0.657 32.926 1.00 95.12 94 THR A CA 1
ATOM 670 C C . THR A 1 94 ? -25.727 1.149 33.120 1.00 95.12 94 THR A C 1
ATOM 672 O O . THR A 1 94 ? -25.471 2.320 33.415 1.00 95.12 94 THR A O 1
ATOM 675 N N . ILE A 1 95 ? -24.768 0.252 32.870 1.00 95.56 95 ILE A N 1
ATOM 676 C CA . ILE A 1 95 ? -23.358 0.590 32.661 1.00 95.56 95 ILE A CA 1
ATOM 677 C C . ILE A 1 95 ? -23.052 0.469 31.169 1.00 95.56 95 ILE A C 1
ATOM 679 O O . ILE A 1 95 ? -23.190 -0.605 30.589 1.00 95.56 95 ILE A O 1
ATOM 683 N N . THR A 1 96 ? -22.614 1.563 30.551 1.00 96.31 96 THR A N 1
ATOM 684 C CA . THR A 1 96 ? -22.179 1.591 29.150 1.00 96.31 96 THR A CA 1
ATOM 685 C C . THR A 1 96 ? -20.657 1.536 29.076 1.00 96.31 96 THR A C 1
ATOM 687 O O . THR A 1 96 ? -19.967 2.280 29.778 1.00 96.31 96 THR A O 1
ATOM 690 N N . LEU A 1 97 ? -20.142 0.660 28.212 1.00 94.19 97 LEU A N 1
ATOM 691 C CA . LEU A 1 97 ? -18.722 0.517 27.897 1.00 94.19 97 LEU A CA 1
ATOM 692 C C . LEU A 1 97 ? -18.511 0.910 26.435 1.00 94.19 97 LEU A C 1
ATOM 694 O O . LEU A 1 97 ? -18.916 0.176 25.535 1.00 94.19 97 LEU A O 1
ATOM 698 N N . THR A 1 98 ? -17.869 2.049 26.198 1.00 92.94 98 THR A N 1
ATOM 699 C CA . THR A 1 98 ? -17.637 2.565 24.845 1.00 92.94 98 THR A CA 1
ATOM 700 C C . THR A 1 98 ? -16.150 2.491 24.504 1.00 92.94 98 THR A C 1
ATOM 702 O O . THR A 1 98 ? -15.346 3.165 25.151 1.00 92.94 98 THR A O 1
ATOM 705 N N . PRO A 1 99 ? -15.745 1.701 23.493 1.00 91.38 99 PRO A N 1
ATOM 706 C CA . PRO A 1 99 ? -14.370 1.682 23.010 1.00 91.38 99 PRO A CA 1
ATOM 707 C C . PRO A 1 99 ? -13.907 3.048 22.506 1.00 91.38 99 PRO A C 1
ATOM 709 O O . PRO A 1 99 ? -14.567 3.674 21.679 1.00 91.38 99 PRO A O 1
ATOM 712 N N . LYS A 1 100 ? -12.726 3.486 22.946 1.00 88.88 100 LYS A N 1
ATOM 713 C CA . LYS A 1 100 ? -12.047 4.658 22.389 1.00 88.88 100 LYS A CA 1
ATOM 714 C C . LYS A 1 100 ? -11.257 4.246 21.158 1.00 88.88 100 LYS A C 1
ATOM 716 O O . LYS A 1 100 ? -10.170 3.677 21.266 1.00 88.88 100 LYS A O 1
ATOM 721 N N . THR A 1 101 ? -11.784 4.558 19.980 1.00 88.56 101 THR A N 1
ATOM 722 C CA . THR A 1 101 ? -11.103 4.278 18.713 1.00 88.56 101 THR A CA 1
ATOM 723 C C . THR A 1 101 ? -10.162 5.413 18.307 1.00 88.56 101 THR A C 1
ATOM 725 O O . THR A 1 101 ? -10.391 6.587 18.616 1.00 88.56 101 THR A O 1
ATOM 728 N N . ALA A 1 102 ? -9.081 5.068 17.613 1.00 87.12 102 ALA A N 1
ATOM 729 C CA . ALA A 1 102 ? -8.212 6.012 16.928 1.00 87.12 102 ALA A CA 1
ATOM 730 C C . ALA A 1 102 ? -8.956 6.667 15.768 1.00 87.12 102 ALA A C 1
ATOM 732 O O . ALA A 1 102 ? -9.894 6.091 15.229 1.00 87.12 102 ALA A O 1
ATOM 733 N N . THR A 1 103 ? -8.513 7.852 15.367 1.00 84.62 103 THR A N 1
ATOM 734 C CA . THR A 1 103 ? -8.879 8.431 14.074 1.00 84.62 103 THR A CA 1
ATOM 735 C C . THR A 1 103 ? -7.664 8.298 13.171 1.00 84.62 103 THR A C 1
ATOM 737 O O . THR A 1 103 ? -6.561 8.672 13.577 1.00 84.62 103 THR A O 1
ATOM 740 N N . PHE A 1 104 ? -7.867 7.741 11.980 1.00 86.56 104 PHE A N 1
ATOM 741 C CA . PHE A 1 104 ? -6.842 7.635 10.949 1.00 86.56 104 PHE A CA 1
ATOM 742 C C . PHE A 1 104 ? -7.045 8.731 9.916 1.00 86.56 104 PHE A C 1
ATOM 744 O O . PHE A 1 104 ? -8.175 9.048 9.548 1.00 86.56 104 PHE A O 1
ATOM 751 N N . THR A 1 105 ? -5.941 9.267 9.423 1.00 88.50 105 THR A N 1
ATOM 752 C CA . THR A 1 105 ? -5.920 10.093 8.222 1.00 88.50 105 THR A CA 1
ATOM 753 C C . THR A 1 105 ? -4.837 9.564 7.308 1.00 88.50 105 THR A C 1
ATOM 755 O O . THR A 1 105 ? -3.714 9.348 7.759 1.00 88.50 105 THR A O 1
ATOM 758 N N . THR A 1 106 ? -5.146 9.370 6.032 1.00 92.12 106 THR A N 1
ATOM 759 C CA . THR A 1 106 ? -4.137 9.009 5.037 1.00 92.12 106 THR A CA 1
ATOM 760 C C . THR A 1 106 ? -3.875 10.211 4.154 1.00 92.12 106 THR A C 1
ATOM 762 O O . THR A 1 106 ? -4.747 10.649 3.407 1.00 92.12 106 THR A O 1
ATOM 765 N N . THR A 1 107 ? -2.654 10.733 4.209 1.00 93.19 107 THR A N 1
ATOM 766 C CA . THR A 1 107 ? -2.233 11.843 3.351 1.00 93.19 107 THR A CA 1
ATOM 767 C C . THR A 1 107 ? -1.098 11.358 2.473 1.00 93.19 107 THR A C 1
ATOM 769 O O . THR A 1 107 ? -0.107 10.834 2.974 1.00 93.19 107 THR A O 1
ATOM 772 N N . ASN A 1 108 ? -1.227 11.527 1.154 1.00 93.19 108 ASN A N 1
ATOM 773 C CA . ASN A 1 108 ? -0.189 11.148 0.188 1.00 93.19 108 ASN A CA 1
ATOM 774 C C . ASN A 1 108 ? 0.277 9.682 0.306 1.00 93.19 108 ASN A C 1
ATOM 776 O O . ASN A 1 108 ? 1.455 9.395 0.118 1.00 93.19 108 ASN A O 1
ATOM 780 N N . GLY A 1 109 ? -0.635 8.759 0.626 1.00 95.06 109 GLY A N 1
ATOM 781 C CA . GLY A 1 109 ? -0.315 7.335 0.770 1.00 95.06 109 GLY A CA 1
ATOM 782 C C . GLY A 1 109 ? 0.310 6.940 2.107 1.00 95.06 109 GLY A C 1
ATOM 783 O O . GLY A 1 109 ? 0.668 5.777 2.274 1.00 95.06 109 GLY A O 1
ATOM 784 N N . VAL A 1 110 ? 0.425 7.868 3.061 1.00 95.25 110 VAL A N 1
ATOM 785 C CA . VAL A 1 110 ? 0.984 7.607 4.391 1.00 95.25 110 VAL A CA 1
ATOM 786 C C . VAL A 1 110 ? -0.125 7.714 5.442 1.00 95.25 110 VAL A C 1
ATOM 788 O O . VAL A 1 110 ? -0.616 8.820 5.694 1.00 95.25 110 VAL A O 1
ATOM 791 N N . PRO A 1 111 ? -0.542 6.591 6.056 1.00 94.38 111 PRO A N 1
ATOM 792 C CA . PRO A 1 111 ? -1.479 6.615 7.169 1.00 94.38 111 PRO A CA 1
ATOM 793 C C . PRO A 1 111 ? -0.837 7.221 8.413 1.00 94.38 111 PRO A C 1
ATOM 795 O O . PRO A 1 111 ? 0.276 6.867 8.803 1.00 94.38 111 PRO A O 1
ATOM 798 N N . THR A 1 112 ? -1.570 8.101 9.075 1.00 91.19 112 THR A N 1
ATOM 799 C CA . THR A 1 112 ? -1.216 8.674 10.369 1.00 91.19 112 THR A CA 1
ATOM 800 C C . THR A 1 112 ? -2.390 8.518 11.327 1.00 91.19 112 THR A C 1
ATOM 802 O O . THR A 1 112 ? -3.555 8.511 10.925 1.00 91.19 112 THR A O 1
ATOM 805 N N . ALA A 1 113 ? -2.085 8.348 12.610 1.00 90.00 113 ALA A N 1
ATOM 806 C CA . ALA A 1 113 ? -3.084 8.234 13.663 1.00 90.00 113 ALA A CA 1
ATOM 807 C C . ALA A 1 113 ? -2.558 8.856 14.956 1.00 90.00 113 ALA A C 1
ATOM 809 O O . ALA A 1 113 ? -1.357 8.834 15.234 1.00 90.00 113 ALA A O 1
ATOM 810 N N . THR A 1 114 ? -3.462 9.380 15.780 1.00 79.56 114 THR A N 1
ATOM 811 C CA . THR A 1 114 ? -3.121 9.790 17.146 1.00 79.56 114 THR A CA 1
ATOM 812 C C . THR A 1 114 ? -2.984 8.551 18.028 1.00 79.56 114 THR A C 1
ATOM 814 O O . THR A 1 114 ? -3.970 7.864 18.287 1.00 79.56 114 THR A O 1
ATOM 817 N N . THR A 1 115 ? -1.775 8.283 18.518 1.00 78.00 115 THR A N 1
ATOM 818 C CA . THR A 1 115 ? -1.463 7.120 19.373 1.00 78.00 115 THR A CA 1
ATOM 819 C C . THR A 1 115 ? -1.461 7.438 20.870 1.00 78.00 115 THR A C 1
ATOM 821 O O . THR A 1 115 ? -1.265 6.545 21.694 1.00 78.00 115 THR A O 1
ATOM 824 N N . THR A 1 116 ? -1.690 8.699 21.245 1.00 78.94 116 THR A N 1
ATOM 825 C CA . THR A 1 116 ? -1.728 9.138 22.644 1.00 78.94 116 THR A CA 1
ATOM 826 C C . THR A 1 116 ? -2.803 8.388 23.424 1.00 78.94 116 THR A C 1
ATOM 828 O O . THR A 1 116 ? -3.942 8.289 22.964 1.00 78.94 116 THR A O 1
ATOM 831 N N . ASN A 1 117 ? -2.448 7.926 24.628 1.00 71.44 117 ASN A N 1
ATOM 832 C CA . ASN A 1 117 ? -3.346 7.216 25.540 1.00 71.44 117 ASN A CA 1
ATOM 833 C C . ASN A 1 117 ? -3.984 5.978 24.888 1.00 71.44 117 ASN A C 1
ATOM 835 O O . ASN A 1 117 ? -5.197 5.845 24.935 1.00 71.44 117 ASN A O 1
ATOM 839 N N . GLY A 1 118 ? -3.182 5.137 24.218 1.00 71.81 118 GLY A N 1
ATOM 840 C CA . GLY A 1 118 ? -3.560 3.790 23.766 1.00 71.81 118 GLY A CA 1
ATOM 841 C C . GLY A 1 118 ? -4.977 3.675 23.195 1.00 71.81 118 GLY A C 1
ATOM 842 O O . GLY A 1 118 ? -5.902 3.313 23.911 1.00 71.81 118 GLY A O 1
ATOM 843 N N . LYS A 1 119 ? -5.163 3.961 21.904 1.00 83.25 119 LYS A N 1
ATOM 844 C CA . LYS A 1 119 ? -6.475 3.858 21.244 1.00 83.25 119 LYS A CA 1
ATOM 845 C C . LYS A 1 119 ? -6.652 2.523 20.524 1.00 83.25 119 LYS A C 1
ATOM 847 O O . LYS A 1 119 ? -5.700 1.977 19.970 1.00 83.25 119 LYS A O 1
ATOM 852 N N . LEU A 1 120 ? -7.888 2.028 20.493 1.00 88.62 120 LEU A N 1
ATOM 853 C CA . LEU A 1 120 ? -8.268 0.848 19.718 1.00 88.62 120 LEU A CA 1
ATOM 854 C C . LEU A 1 120 ? -8.435 1.198 18.238 1.00 88.62 120 LEU A C 1
ATOM 856 O O . LEU A 1 120 ? -8.656 2.351 17.875 1.00 88.62 120 LEU A O 1
ATOM 860 N N . VAL A 1 121 ? -8.362 0.194 17.374 1.00 90.75 121 VAL A N 1
ATOM 861 C CA . VAL A 1 121 ? -8.597 0.344 15.934 1.00 90.75 121 VAL A CA 1
ATOM 862 C C . VAL A 1 121 ? -9.684 -0.636 15.519 1.00 90.75 121 VAL A C 1
ATOM 864 O O . VAL A 1 121 ? -9.729 -1.763 16.012 1.00 90.75 121 VAL A O 1
ATOM 867 N N . THR A 1 122 ? -10.581 -0.206 14.641 1.00 91.50 122 THR A N 1
ATOM 868 C CA . THR A 1 122 ? -11.603 -1.086 14.060 1.00 91.50 122 THR A CA 1
ATOM 869 C C . THR A 1 122 ? -11.080 -1.749 12.787 1.00 91.50 122 THR A C 1
ATOM 871 O O . THR A 1 122 ? -10.130 -1.266 12.164 1.00 91.50 122 THR A O 1
ATOM 874 N N . ALA A 1 123 ? -11.712 -2.852 12.379 1.00 94.69 123 ALA A N 1
ATOM 875 C CA . ALA A 1 123 ? -11.389 -3.511 11.115 1.00 94.69 123 ALA A CA 1
ATOM 876 C C . ALA A 1 123 ? -11.587 -2.563 9.919 1.00 94.69 123 ALA A C 1
ATOM 878 O O . ALA A 1 123 ? -10.711 -2.482 9.063 1.00 94.69 123 ALA A O 1
ATOM 879 N N . ASP A 1 124 ? -12.672 -1.784 9.908 1.00 92.81 124 ASP A N 1
ATOM 880 C CA . ASP A 1 124 ? -12.970 -0.829 8.833 1.00 92.81 124 ASP A CA 1
ATOM 881 C C . ASP A 1 124 ? -11.893 0.257 8.710 1.00 92.81 124 ASP A C 1
ATOM 883 O O . ASP A 1 124 ? -11.462 0.602 7.607 1.00 92.81 124 ASP A O 1
ATOM 887 N N . GLN A 1 125 ? -11.395 0.758 9.845 1.00 92.38 125 GLN A N 1
ATOM 888 C CA . GLN A 1 125 ? -10.288 1.717 9.871 1.00 92.38 125 GLN A CA 1
ATOM 889 C C . GLN A 1 125 ? -8.997 1.116 9.323 1.00 92.38 125 GLN A C 1
ATOM 891 O O . GLN A 1 125 ? -8.295 1.769 8.552 1.00 92.38 125 GLN A O 1
ATOM 896 N N . LEU A 1 126 ? -8.696 -0.131 9.690 1.00 92.81 126 LEU A N 1
ATOM 897 C CA . LEU A 1 126 ? -7.521 -0.827 9.186 1.00 92.81 126 LEU A CA 1
ATOM 898 C C . LEU A 1 126 ? -7.620 -1.060 7.674 1.00 92.81 126 LEU A C 1
ATOM 900 O O . LEU A 1 126 ? -6.671 -0.771 6.954 1.00 92.81 126 LEU A O 1
ATOM 904 N N . VAL A 1 127 ? -8.766 -1.531 7.179 1.00 93.44 127 VAL A N 1
ATOM 905 C CA . VAL A 1 127 ? -9.000 -1.742 5.742 1.00 93.44 127 VAL A CA 1
ATOM 906 C C . VAL A 1 127 ? -8.870 -0.428 4.973 1.00 93.44 127 VAL A C 1
ATOM 908 O O . VAL A 1 127 ? -8.200 -0.388 3.942 1.00 93.44 127 VAL A O 1
ATOM 911 N N . THR A 1 128 ? -9.436 0.661 5.491 1.00 92.06 128 THR A N 1
ATOM 912 C CA . THR A 1 128 ? -9.308 1.993 4.881 1.00 92.06 128 THR A CA 1
ATOM 913 C C . THR A 1 128 ? -7.842 2.421 4.808 1.00 92.06 128 THR A C 1
ATOM 915 O O . THR A 1 128 ? -7.339 2.717 3.728 1.00 92.06 128 THR A O 1
ATOM 918 N N . ALA A 1 129 ? -7.104 2.351 5.919 1.00 93.81 129 ALA A N 1
ATOM 919 C CA . ALA A 1 129 ? -5.691 2.726 5.943 1.00 93.81 129 ALA A CA 1
ATOM 920 C C . ALA A 1 129 ? -4.841 1.875 4.981 1.00 93.81 129 ALA A C 1
ATOM 922 O O . ALA A 1 129 ? -3.999 2.405 4.259 1.00 93.81 129 ALA A O 1
ATOM 923 N N . LEU A 1 130 ? -5.079 0.560 4.935 1.00 94.31 130 LEU A N 1
ATOM 924 C CA . LEU A 1 130 ? -4.358 -0.368 4.059 1.00 94.31 130 LEU A CA 1
ATOM 925 C C . LEU A 1 130 ? -4.674 -0.165 2.573 1.00 94.31 130 LEU A C 1
ATOM 927 O O . LEU A 1 130 ? -3.817 -0.411 1.731 1.00 94.31 130 LEU A O 1
ATOM 931 N N . THR A 1 131 ? -5.890 0.257 2.233 1.00 94.50 131 THR A N 1
ATOM 932 C CA . THR A 1 131 ? -6.289 0.498 0.836 1.00 94.50 131 THR A CA 1
ATOM 933 C C . THR A 1 131 ? -5.884 1.884 0.346 1.00 94.50 131 THR A C 1
ATOM 935 O O . THR A 1 131 ? -5.637 2.072 -0.843 1.00 94.50 131 THR A O 1
ATOM 938 N N . GLU A 1 132 ? -5.773 2.858 1.246 1.00 94.94 132 GLU A N 1
ATOM 939 C CA . GLU A 1 132 ? -5.334 4.210 0.910 1.00 94.94 132 GLU A CA 1
ATOM 940 C C . GLU A 1 132 ? -3.815 4.383 0.918 1.00 94.94 132 GLU A C 1
ATOM 942 O O . GLU A 1 132 ? -3.315 5.310 0.272 1.00 94.94 132 GLU A O 1
ATOM 947 N N . MET A 1 133 ? -3.079 3.518 1.623 1.00 96.12 133 MET A N 1
ATOM 948 C CA . MET A 1 133 ? -1.624 3.590 1.648 1.00 96.12 133 MET A CA 1
ATOM 949 C C . MET A 1 133 ? -1.012 3.272 0.282 1.00 96.12 133 MET A C 1
ATOM 951 O O . MET A 1 133 ? -1.535 2.472 -0.500 1.00 96.12 133 MET A O 1
ATOM 955 N N . GLY A 1 134 ? 0.129 3.890 -0.001 1.00 96.81 134 GLY A N 1
ATOM 956 C CA . GLY A 1 134 ? 0.793 3.752 -1.286 1.00 96.81 134 GLY A CA 1
ATOM 957 C C . GLY A 1 134 ? 2.145 4.440 -1.336 1.00 96.81 134 GLY A C 1
ATOM 958 O O . GLY A 1 134 ? 2.598 5.043 -0.365 1.00 96.81 134 GLY A O 1
ATOM 959 N N . TRP A 1 135 ? 2.780 4.351 -2.495 1.00 97.31 135 TRP A N 1
ATOM 960 C CA . TRP A 1 135 ? 4.033 5.032 -2.808 1.00 97.31 135 TRP A CA 1
ATOM 961 C C . TRP A 1 135 ? 3.848 5.894 -4.052 1.00 97.31 135 TRP A C 1
ATOM 963 O O . TRP A 1 135 ? 2.935 5.669 -4.842 1.00 97.31 135 TRP A O 1
ATOM 973 N N . LYS A 1 136 ? 4.696 6.906 -4.211 1.00 96.94 136 LYS A N 1
ATOM 974 C CA . LYS A 1 136 ? 4.621 7.846 -5.328 1.00 96.94 136 LYS A CA 1
ATOM 975 C C . LYS A 1 136 ? 5.621 7.475 -6.415 1.00 96.94 136 LYS A C 1
ATOM 977 O O . LYS A 1 136 ? 6.770 7.165 -6.108 1.00 96.94 136 LYS A O 1
ATOM 982 N N . ALA A 1 137 ? 5.175 7.505 -7.666 1.00 97.12 137 ALA A N 1
ATOM 983 C CA . ALA A 1 137 ? 5.992 7.252 -8.845 1.00 97.12 137 ALA A CA 1
ATOM 984 C C . ALA A 1 137 ? 6.008 8.492 -9.742 1.00 97.12 137 ALA A C 1
ATOM 986 O O . ALA A 1 137 ? 4.961 9.089 -9.977 1.00 97.12 137 ALA A O 1
ATOM 987 N N . THR A 1 138 ? 7.170 8.854 -10.280 1.00 97.12 138 THR A N 1
ATOM 988 C CA . THR A 1 138 ? 7.289 9.853 -11.348 1.00 97.12 138 THR A CA 1
ATOM 989 C C . THR A 1 138 ? 8.427 9.471 -12.291 1.00 97.12 138 THR A C 1
ATOM 991 O O . THR A 1 138 ? 9.325 8.715 -11.912 1.00 97.12 138 THR A O 1
ATOM 994 N N . ALA A 1 139 ? 8.363 9.959 -13.525 1.00 96.19 139 ALA A N 1
ATOM 995 C CA . ALA A 1 139 ? 9.433 9.842 -14.502 1.00 96.19 139 ALA A CA 1
ATOM 996 C C . ALA A 1 139 ? 10.191 11.170 -14.585 1.00 96.19 139 ALA A C 1
ATOM 998 O O . ALA A 1 139 ? 9.586 12.240 -14.547 1.00 96.19 139 ALA A O 1
ATOM 999 N N . ASP A 1 140 ? 11.509 11.095 -14.739 1.00 96.88 140 ASP A N 1
ATOM 1000 C CA . ASP A 1 140 ? 12.372 12.256 -14.943 1.00 96.88 140 ASP A CA 1
ATOM 1001 C C . ASP A 1 140 ? 13.529 11.885 -15.882 1.00 96.88 140 ASP A C 1
ATOM 1003 O O . ASP A 1 140 ? 13.730 10.709 -16.203 1.00 96.88 140 ASP A O 1
ATOM 1007 N N . LYS A 1 141 ? 14.279 12.883 -16.348 1.00 95.25 141 LYS A N 1
ATOM 1008 C CA . LYS A 1 141 ? 15.426 12.705 -17.239 1.00 95.25 141 LYS A CA 1
ATOM 1009 C C . LYS A 1 141 ? 16.717 13.244 -16.631 1.00 95.25 141 LYS A C 1
ATOM 1011 O O . LYS A 1 141 ? 16.733 14.251 -15.936 1.00 95.25 141 LYS A O 1
ATOM 1016 N N . GLU A 1 142 ? 17.825 12.634 -17.026 1.00 96.12 142 GLU A N 1
ATOM 1017 C CA . GLU A 1 142 ? 19.176 13.143 -16.798 1.00 96.12 142 GLU A CA 1
ATOM 1018 C C . GLU A 1 142 ? 19.919 13.228 -18.143 1.00 96.12 142 GLU A C 1
ATOM 1020 O O . GLU A 1 142 ? 19.673 12.436 -19.059 1.00 96.12 142 GLU A O 1
ATOM 1025 N N . GLY A 1 143 ? 20.806 14.216 -18.299 1.00 94.81 143 GLY A N 1
ATOM 1026 C CA . GLY A 1 143 ? 21.590 14.406 -19.523 1.00 94.81 143 GLY A CA 1
ATOM 1027 C C . GLY A 1 143 ? 20.728 14.619 -20.774 1.00 94.81 143 GLY A C 1
ATOM 1028 O O . GLY A 1 143 ? 19.880 15.512 -20.821 1.00 94.81 143 GLY A O 1
ATOM 1029 N N . THR A 1 144 ? 20.964 13.808 -21.808 1.00 91.44 144 THR A N 1
ATOM 1030 C CA . THR A 1 144 ? 20.261 13.875 -23.103 1.00 91.44 144 THR A CA 1
ATOM 1031 C C . THR A 1 144 ? 18.957 13.077 -23.140 1.00 91.44 144 THR A C 1
ATOM 1033 O O . THR A 1 144 ? 18.361 12.949 -24.208 1.00 91.44 144 THR A O 1
ATOM 1036 N N . GLY A 1 145 ? 18.508 12.527 -22.007 1.00 91.44 145 GLY A N 1
ATOM 1037 C CA . GLY A 1 145 ? 17.236 11.816 -21.926 1.00 91.44 145 GLY A CA 1
ATOM 1038 C C . GLY A 1 145 ? 16.036 12.694 -22.299 1.00 91.44 145 GLY A C 1
ATOM 1039 O O . GLY A 1 145 ? 16.098 13.927 -22.323 1.00 91.44 145 GLY A O 1
ATOM 1040 N N . THR A 1 146 ? 14.903 12.053 -22.556 1.00 92.75 146 THR A N 1
ATOM 1041 C CA . THR A 1 146 ? 13.617 12.707 -22.816 1.00 92.75 146 THR A CA 1
ATOM 1042 C C . THR A 1 146 ? 12.569 12.137 -21.873 1.00 92.75 146 THR A C 1
ATOM 1044 O O . THR A 1 146 ? 12.533 10.929 -21.660 1.00 92.75 146 THR A O 1
ATOM 1047 N N . VAL A 1 147 ? 11.708 12.995 -21.330 1.00 94.62 147 VAL A N 1
ATOM 1048 C CA . VAL A 1 147 ? 10.542 12.596 -20.537 1.00 94.62 147 VAL A CA 1
ATOM 1049 C C . VAL A 1 147 ? 9.315 13.264 -21.144 1.00 94.62 147 VAL A C 1
ATOM 1051 O O . VAL A 1 147 ? 9.333 14.463 -21.420 1.00 94.62 147 VAL A O 1
ATOM 1054 N N . GLU A 1 148 ? 8.274 12.480 -21.391 1.00 93.38 148 GLU A N 1
ATOM 1055 C CA . GLU A 1 148 ? 6.977 12.952 -21.866 1.00 93.38 148 GLU A CA 1
ATOM 1056 C C . GLU A 1 148 ? 5.924 12.528 -20.841 1.00 93.38 148 GLU A C 1
ATOM 1058 O O . GLU A 1 148 ? 5.718 11.337 -20.615 1.00 93.38 148 GLU A O 1
ATOM 1063 N N . GLY A 1 149 ? 5.298 13.511 -20.187 1.00 93.06 149 GLY A N 1
ATOM 1064 C CA . GLY A 1 149 ? 4.470 13.288 -18.999 1.00 93.06 149 GLY A CA 1
ATOM 1065 C C . GLY A 1 149 ? 5.306 12.956 -17.753 1.00 93.06 149 GLY A C 1
ATOM 1066 O O . GLY A 1 149 ? 6.089 12.014 -17.739 1.00 93.06 149 GLY A O 1
ATOM 1067 N N . ASN A 1 150 ? 5.143 13.739 -16.687 1.00 95.69 150 ASN A N 1
ATOM 1068 C CA . ASN A 1 150 ? 5.903 13.591 -15.436 1.00 95.69 150 ASN A CA 1
ATOM 1069 C C . ASN A 1 150 ? 5.051 13.882 -14.188 1.00 95.69 150 ASN A C 1
ATOM 1071 O O . ASN A 1 150 ? 5.549 14.371 -13.171 1.00 95.69 150 ASN A O 1
ATOM 1075 N N . ALA A 1 151 ? 3.746 13.618 -14.277 1.00 97.00 151 ALA A N 1
ATOM 1076 C CA . ALA A 1 151 ? 2.872 13.728 -13.122 1.00 97.00 151 ALA A CA 1
ATOM 1077 C C . ALA A 1 151 ? 3.290 12.701 -12.061 1.00 97.00 151 ALA A C 1
ATOM 1079 O O . ALA A 1 151 ? 3.545 11.537 -12.370 1.00 97.00 151 ALA A O 1
ATOM 1080 N N . GLU A 1 152 ? 3.375 13.151 -10.812 1.00 96.94 152 GLU A N 1
ATOM 1081 C CA . GLU A 1 152 ? 3.585 12.257 -9.682 1.00 96.94 152 GLU A CA 1
ATOM 1082 C C . GLU A 1 152 ? 2.288 11.499 -9.390 1.00 96.94 152 GLU A C 1
ATOM 1084 O O . GLU A 1 152 ? 1.264 12.102 -9.074 1.00 96.94 152 GLU A O 1
ATOM 1089 N N . GLU A 1 153 ? 2.349 10.174 -9.458 1.00 97.44 153 GLU A N 1
ATOM 1090 C CA . GLU A 1 153 ? 1.192 9.304 -9.276 1.00 97.44 153 GLU A CA 1
ATOM 1091 C C . GLU A 1 153 ? 1.288 8.531 -7.964 1.00 97.44 153 GLU A C 1
ATOM 1093 O O . GLU A 1 153 ? 2.294 7.875 -7.680 1.00 97.44 153 GLU A O 1
ATOM 1098 N N . LEU A 1 154 ? 0.221 8.576 -7.163 1.00 97.62 154 LEU A N 1
ATOM 1099 C CA . LEU A 1 154 ? 0.109 7.768 -5.951 1.00 97.62 154 LEU A CA 1
ATOM 1100 C C . LEU A 1 154 ? -0.364 6.353 -6.304 1.00 97.62 154 LEU A C 1
ATOM 1102 O O . LEU A 1 154 ? -1.537 6.117 -6.591 1.00 97.62 154 LEU A O 1
ATOM 1106 N N . ILE A 1 155 ? 0.545 5.392 -6.194 1.00 97.81 155 ILE A N 1
ATOM 1107 C CA . ILE A 1 155 ? 0.296 3.973 -6.424 1.00 97.81 155 ILE A CA 1
ATOM 1108 C C . ILE A 1 155 ? -0.160 3.320 -5.115 1.00 97.81 155 ILE A C 1
ATOM 1110 O O . ILE A 1 155 ? 0.650 2.989 -4.246 1.00 97.81 155 ILE A O 1
ATOM 1114 N N . LYS A 1 156 ? -1.477 3.142 -4.974 1.00 97.00 156 LYS A N 1
ATOM 1115 C CA . LYS A 1 156 ? -2.111 2.525 -3.795 1.00 97.00 156 LYS A CA 1
ATOM 1116 C C . LYS A 1 156 ? -2.012 0.999 -3.794 1.00 97.00 156 LYS A C 1
ATOM 1118 O O . LYS A 1 156 ? -1.819 0.386 -4.849 1.00 97.00 156 LYS A O 1
ATOM 1123 N N . ALA A 1 157 ? -2.220 0.375 -2.635 1.00 95.88 157 ALA A N 1
ATOM 1124 C CA . ALA A 1 157 ? -2.340 -1.078 -2.522 1.00 95.88 157 ALA A CA 1
ATOM 1125 C C . ALA A 1 157 ? -3.369 -1.651 -3.520 1.00 95.88 157 ALA A C 1
ATOM 1127 O O . ALA A 1 157 ? -4.460 -1.112 -3.696 1.00 95.88 157 ALA A O 1
ATOM 1128 N N . GLY A 1 158 ? -3.005 -2.738 -4.206 1.00 94.56 158 GLY A N 1
ATOM 1129 C CA . GLY A 1 158 ? -3.833 -3.354 -5.253 1.00 94.56 158 GLY A CA 1
ATOM 1130 C C . GLY A 1 158 ? -3.728 -2.701 -6.638 1.00 94.56 158 GLY A C 1
ATOM 1131 O O . GLY A 1 158 ? -4.238 -3.261 -7.607 1.00 94.56 158 GLY A O 1
ATOM 1132 N N . SER A 1 159 ? -3.033 -1.566 -6.770 1.00 97.00 159 SER A N 1
ATOM 1133 C CA . SER A 1 159 ? -2.794 -0.939 -8.075 1.00 97.00 159 SER A CA 1
ATOM 1134 C C . SER A 1 159 ? -1.833 -1.768 -8.930 1.00 97.00 159 SER A C 1
ATOM 1136 O O . SER A 1 159 ? -0.898 -2.395 -8.428 1.00 97.00 159 SER A O 1
ATOM 1138 N N . LYS A 1 160 ? -2.027 -1.727 -10.251 1.00 95.88 160 LYS A N 1
ATOM 1139 C CA . LYS A 1 160 ? -1.124 -2.349 -11.224 1.00 95.88 160 LYS A CA 1
ATOM 1140 C C . LYS A 1 160 ? -0.177 -1.304 -11.808 1.00 95.88 160 LYS A C 1
ATOM 1142 O O . LYS A 1 160 ? -0.621 -0.396 -12.502 1.00 95.88 160 LYS A O 1
ATOM 1147 N N . VAL A 1 161 ? 1.126 -1.494 -11.617 1.00 96.69 161 VAL A N 1
ATOM 1148 C CA . VAL A 1 161 ? 2.169 -0.755 -12.348 1.00 96.69 161 VAL A CA 1
ATOM 1149 C C . VAL A 1 161 ? 2.603 -1.580 -13.553 1.00 96.69 161 VAL A C 1
ATOM 1151 O O . VAL A 1 161 ? 2.800 -2.789 -13.447 1.00 96.69 161 VAL A O 1
ATOM 1154 N N . THR A 1 162 ? 2.719 -0.941 -14.717 1.00 95.88 162 THR A N 1
ATOM 1155 C CA . THR A 1 162 ? 3.155 -1.597 -15.956 1.00 95.88 162 THR A CA 1
ATOM 1156 C C . THR A 1 162 ? 4.399 -0.903 -16.486 1.00 95.88 162 THR A C 1
ATOM 1158 O O . THR A 1 162 ? 4.338 0.269 -16.843 1.00 95.88 162 THR A O 1
ATOM 1161 N N . PHE A 1 163 ? 5.502 -1.640 -16.593 1.00 95.88 163 PHE A N 1
ATOM 1162 C CA . PHE A 1 163 ? 6.712 -1.183 -17.272 1.00 95.88 163 PHE A CA 1
ATOM 1163 C C . PHE A 1 163 ? 6.589 -1.521 -18.756 1.00 95.88 163 PHE A C 1
ATOM 1165 O O . PHE A 1 163 ? 6.520 -2.694 -19.125 1.00 95.88 163 PHE A O 1
ATOM 1172 N N . LYS A 1 164 ? 6.502 -0.498 -19.605 1.00 94.88 164 LYS A N 1
ATOM 1173 C CA . LYS A 1 164 ? 6.419 -0.655 -21.060 1.00 94.88 164 LYS A CA 1
ATOM 1174 C C . LYS A 1 164 ? 7.775 -0.326 -21.673 1.00 94.88 164 LYS A C 1
ATOM 1176 O O . LYS A 1 164 ? 8.372 0.684 -21.315 1.00 94.88 164 LYS A O 1
ATOM 1181 N N . ALA A 1 165 ? 8.238 -1.157 -22.599 1.00 96.19 165 ALA A N 1
ATOM 1182 C CA . ALA A 1 165 ? 9.332 -0.790 -23.486 1.00 96.19 165 ALA A CA 1
ATOM 1183 C C . ALA A 1 165 ? 8.745 -0.088 -24.718 1.00 96.19 165 ALA A C 1
ATOM 1185 O O . ALA A 1 165 ? 7.786 -0.590 -25.305 1.00 96.19 165 ALA A O 1
ATOM 1186 N N . GLY A 1 166 ? 9.287 1.080 -25.056 1.00 94.94 166 GLY A N 1
ATOM 1187 C CA . GLY A 1 166 ? 9.001 1.747 -26.326 1.00 94.94 166 GLY A CA 1
ATOM 1188 C C . GLY A 1 166 ? 9.789 1.123 -27.478 1.00 94.94 166 GLY A C 1
ATOM 1189 O O . GLY A 1 166 ? 10.387 0.054 -27.334 1.00 94.94 166 GLY A O 1
ATOM 1190 N N . ASP A 1 167 ? 9.827 1.819 -28.610 1.00 95.94 167 ASP A N 1
ATOM 1191 C CA . ASP A 1 167 ? 10.586 1.373 -29.777 1.00 95.94 167 ASP A CA 1
ATOM 1192 C C . ASP A 1 167 ? 12.064 1.158 -29.441 1.00 95.94 167 ASP A C 1
ATOM 1194 O O . ASP A 1 167 ? 12.661 1.892 -28.651 1.00 95.94 167 ASP A O 1
ATOM 1198 N N . ASN A 1 168 ? 12.661 0.137 -30.060 1.00 97.25 168 ASN A N 1
ATOM 1199 C CA . ASN A 1 168 ? 14.074 -0.237 -29.915 1.00 97.25 168 ASN A CA 1
ATOM 1200 C C . ASN A 1 168 ? 14.520 -0.676 -28.507 1.00 97.25 168 ASN A C 1
ATOM 1202 O O . ASN A 1 168 ? 15.659 -1.114 -28.338 1.00 97.25 168 ASN A O 1
ATOM 1206 N N . LEU A 1 169 ? 13.631 -0.633 -27.516 1.00 97.69 169 LEU A N 1
ATOM 1207 C CA . LEU A 1 169 ? 13.849 -1.145 -26.170 1.00 97.69 169 LEU A CA 1
ATOM 1208 C C . LEU A 1 169 ? 13.141 -2.490 -26.001 1.00 97.69 169 LEU A C 1
ATOM 1210 O O . LEU A 1 169 ? 12.092 -2.756 -26.584 1.00 97.69 169 LEU A O 1
ATOM 1214 N N . ALA A 1 170 ? 13.699 -3.338 -25.150 1.00 96.88 170 ALA A N 1
ATOM 1215 C CA . ALA A 1 170 ? 13.070 -4.566 -24.700 1.00 96.88 170 ALA A CA 1
ATOM 1216 C C . ALA A 1 170 ? 13.098 -4.622 -23.172 1.00 96.88 170 ALA A C 1
ATOM 1218 O O . ALA A 1 170 ? 14.113 -4.305 -22.548 1.00 96.88 170 ALA A O 1
ATOM 1219 N N . VAL A 1 171 ? 11.986 -5.060 -22.579 1.00 98.00 171 VAL A N 1
ATOM 1220 C CA . VAL A 1 171 ? 11.873 -5.345 -21.146 1.00 98.00 171 VAL A CA 1
ATOM 1221 C C . VAL A 1 171 ? 11.455 -6.801 -20.954 1.00 98.00 171 VAL A C 1
ATOM 1223 O O . VAL A 1 171 ? 10.438 -7.242 -21.488 1.00 98.00 171 VAL A O 1
ATOM 1226 N N . LYS A 1 172 ? 12.246 -7.569 -20.200 1.00 97.00 172 LYS A N 1
ATOM 1227 C CA . LYS A 1 172 ? 11.927 -8.948 -19.804 1.00 97.00 172 LYS A CA 1
ATOM 1228 C C . LYS A 1 172 ? 11.633 -8.984 -18.311 1.00 97.00 172 LYS A C 1
ATOM 1230 O O . LYS A 1 172 ? 12.487 -8.609 -17.514 1.00 97.00 172 LYS A O 1
ATOM 1235 N N . GLN A 1 173 ? 10.459 -9.485 -17.938 1.00 98.06 173 GLN A N 1
ATOM 1236 C CA . GLN A 1 173 ? 10.122 -9.762 -16.544 1.00 98.06 173 GLN A CA 1
ATOM 1237 C C . GLN A 1 173 ? 10.413 -11.232 -16.212 1.00 98.06 173 GLN A C 1
ATOM 1239 O O . GLN A 1 173 ? 9.874 -12.137 -16.848 1.00 98.06 173 GLN A O 1
ATOM 1244 N N . ALA A 1 174 ? 11.235 -11.469 -15.192 1.00 97.69 174 ALA A N 1
ATOM 1245 C CA . ALA A 1 174 ? 11.500 -12.784 -14.617 1.00 97.69 174 ALA A CA 1
ATOM 1246 C C . ALA A 1 174 ? 11.196 -12.738 -13.112 1.00 97.69 174 ALA A C 1
ATOM 1248 O O . ALA A 1 174 ? 12.036 -12.405 -12.279 1.00 97.69 174 ALA A O 1
ATOM 1249 N N . GLY A 1 175 ? 9.939 -13.007 -12.750 1.00 96.69 175 GLY A N 1
ATOM 1250 C CA . GLY A 1 175 ? 9.469 -12.850 -11.374 1.00 96.69 175 GLY A CA 1
ATOM 1251 C C . GLY A 1 175 ? 9.544 -11.391 -10.909 1.00 96.69 175 GLY A C 1
ATOM 1252 O O . GLY A 1 175 ? 8.743 -10.563 -11.345 1.00 96.69 175 GLY A O 1
ATOM 1253 N N . LYS A 1 176 ? 10.491 -11.102 -10.006 1.00 96.38 176 LYS A N 1
ATOM 1254 C CA . LYS A 1 176 ? 10.731 -9.763 -9.433 1.00 96.38 176 LYS A CA 1
ATOM 1255 C C . LYS A 1 176 ? 11.827 -8.975 -10.163 1.00 96.38 176 LYS A C 1
ATOM 1257 O O . LYS A 1 176 ? 12.049 -7.816 -9.831 1.00 96.38 176 LYS A O 1
ATOM 1262 N N . GLU A 1 177 ? 12.508 -9.590 -11.126 1.00 97.31 177 GLU A N 1
ATOM 1263 C CA . GLU A 1 177 ? 13.557 -8.946 -11.915 1.00 97.31 177 GLU A CA 1
ATOM 1264 C C . GLU A 1 177 ? 12.981 -8.396 -13.221 1.00 97.31 177 GLU A C 1
ATOM 1266 O O . GLU A 1 177 ? 12.225 -9.080 -13.918 1.00 97.31 177 GLU A O 1
ATOM 1271 N N . PHE A 1 178 ? 13.368 -7.167 -13.557 1.00 97.88 178 PHE A N 1
ATOM 1272 C CA . PHE A 1 178 ? 13.041 -6.509 -14.819 1.00 97.88 178 PHE A CA 1
ATOM 1273 C C . PHE A 1 178 ? 14.348 -6.173 -15.531 1.00 97.88 178 PHE A C 1
ATOM 1275 O O . PHE A 1 178 ? 15.144 -5.377 -15.037 1.00 97.88 178 PHE A O 1
ATOM 1282 N N . ILE A 1 179 ? 14.583 -6.816 -16.672 1.00 97.75 179 ILE A N 1
ATOM 1283 C CA . ILE A 1 179 ? 15.825 -6.697 -17.435 1.00 97.75 179 ILE A CA 1
ATOM 1284 C C . ILE A 1 179 ? 15.554 -5.832 -18.658 1.00 97.75 179 ILE A C 1
ATOM 1286 O O . ILE A 1 179 ? 14.704 -6.181 -19.482 1.00 97.75 179 ILE A O 1
ATOM 1290 N N . TYR A 1 180 ? 16.295 -4.733 -18.775 1.00 97.75 180 TYR A N 1
ATOM 1291 C CA . TYR A 1 180 ? 16.230 -3.819 -19.909 1.00 97.75 180 TYR A CA 1
ATOM 1292 C C . TYR A 1 180 ? 17.385 -4.080 -20.872 1.00 97.75 180 TYR A C 1
ATOM 1294 O O . TYR A 1 180 ? 18.519 -4.313 -20.457 1.00 97.75 180 TYR A O 1
ATOM 1302 N N . SER A 1 181 ? 17.088 -4.044 -22.165 1.00 97.62 181 SER A N 1
ATOM 1303 C CA . SER A 1 181 ? 18.074 -4.219 -23.233 1.00 97.62 181 SER A CA 1
ATOM 1304 C C . SER A 1 181 ? 17.651 -3.450 -24.479 1.00 97.62 181 SER A C 1
ATOM 1306 O O . SER A 1 181 ? 16.479 -3.098 -24.629 1.00 97.62 181 SER A O 1
ATOM 1308 N N . LEU A 1 182 ? 18.603 -3.194 -25.373 1.00 97.56 182 LEU A N 1
ATOM 1309 C CA . LEU A 1 182 ? 18.277 -2.773 -26.729 1.00 97.56 182 LEU A CA 1
ATOM 1310 C C . LEU A 1 182 ? 17.774 -3.974 -27.528 1.00 97.56 182 LEU A C 1
ATOM 1312 O O . LEU A 1 182 ? 18.258 -5.096 -27.361 1.00 97.56 182 LEU A O 1
ATOM 1316 N N . ASN A 1 183 ? 16.823 -3.725 -28.419 1.00 96.06 183 ASN A N 1
ATOM 1317 C CA . ASN A 1 183 ? 16.432 -4.707 -29.414 1.00 96.06 183 ASN A CA 1
ATOM 1318 C C . ASN A 1 183 ? 17.646 -5.008 -30.322 1.00 96.06 183 ASN A C 1
ATOM 1320 O O . ASN A 1 183 ? 18.280 -4.061 -30.793 1.00 96.06 183 ASN A O 1
ATOM 1324 N N . PRO A 1 184 ? 17.999 -6.283 -30.591 1.00 95.50 184 PRO A N 1
ATOM 1325 C CA . PRO A 1 184 ? 19.104 -6.616 -31.496 1.00 95.50 184 PRO A CA 1
ATOM 1326 C C . PRO A 1 184 ? 18.925 -6.060 -32.915 1.00 95.50 184 PRO A C 1
ATOM 1328 O O . PRO A 1 184 ? 19.908 -5.920 -33.639 1.00 95.50 184 PRO A O 1
ATOM 1331 N N . VAL A 1 185 ? 17.690 -5.737 -33.313 1.00 96.00 185 VAL A N 1
ATOM 1332 C CA . VAL A 1 185 ? 17.388 -5.043 -34.565 1.00 96.00 185 VAL A CA 1
ATOM 1333 C C . VAL A 1 185 ? 16.762 -3.693 -34.235 1.00 96.00 185 VAL A C 1
ATOM 1335 O O . VAL A 1 185 ? 15.635 -3.622 -33.745 1.00 96.00 185 VAL A O 1
ATOM 1338 N N . LEU A 1 186 ? 17.505 -2.623 -34.512 1.00 96.88 186 LEU A N 1
ATOM 1339 C CA . LEU A 1 186 ? 17.039 -1.251 -34.332 1.00 96.88 186 LEU A CA 1
ATOM 1340 C C . LEU A 1 186 ? 16.365 -0.764 -35.620 1.00 96.88 186 LEU A C 1
ATOM 1342 O O . LEU A 1 186 ? 16.901 -0.944 -36.712 1.00 96.88 186 LEU A O 1
ATOM 1346 N N . SER A 1 187 ? 15.199 -0.139 -35.500 1.00 95.44 187 SER A N 1
ATOM 1347 C CA . SER A 1 187 ? 14.424 0.379 -36.631 1.00 95.44 187 SER A CA 1
ATOM 1348 C C . SER A 1 187 ? 13.808 1.739 -36.304 1.00 95.44 187 SER A C 1
ATOM 1350 O O . SER A 1 187 ? 13.647 2.095 -35.137 1.00 95.44 187 SER A O 1
ATOM 1352 N N . GLY A 1 188 ? 13.518 2.536 -37.337 1.00 95.56 188 GLY A N 1
ATOM 1353 C CA . GLY A 1 188 ? 12.915 3.865 -37.169 1.00 95.56 188 GLY A CA 1
ATOM 1354 C C . GLY A 1 188 ? 13.829 4.926 -36.539 1.00 95.56 188 GLY A C 1
ATOM 1355 O O . GLY A 1 188 ? 13.341 5.976 -36.133 1.00 95.56 188 GLY A O 1
ATOM 1356 N N . LEU A 1 189 ? 15.143 4.684 -36.446 1.00 96.00 189 LEU A N 1
ATOM 1357 C CA . LEU A 1 189 ? 16.103 5.678 -35.956 1.00 96.00 189 LEU A CA 1
ATOM 1358 C C . LEU A 1 189 ? 16.332 6.783 -36.996 1.00 96.00 189 LEU A C 1
ATOM 1360 O O . LEU A 1 189 ? 16.529 6.496 -38.174 1.00 96.00 189 LEU A O 1
ATOM 1364 N N . THR A 1 190 ? 16.388 8.040 -36.550 1.00 96.56 190 THR A N 1
ATOM 1365 C CA . THR A 1 190 ? 16.751 9.177 -37.415 1.00 96.56 190 THR A CA 1
ATOM 1366 C C . THR A 1 190 ? 18.257 9.257 -37.653 1.00 96.56 190 THR A C 1
ATOM 1368 O O . THR A 1 190 ? 18.700 9.478 -38.778 1.00 96.56 190 THR A O 1
ATOM 1371 N N . SER A 1 191 ? 19.056 9.084 -36.596 1.00 97.12 191 SER A N 1
ATOM 1372 C CA . SER A 1 191 ? 20.515 9.141 -36.685 1.00 97.12 191 SER A CA 1
ATOM 1373 C C . SER A 1 191 ? 21.202 8.490 -35.488 1.00 97.12 191 SER A C 1
ATOM 1375 O O . SER A 1 191 ? 20.656 8.498 -34.385 1.00 97.12 191 SER A O 1
ATOM 1377 N N . ALA A 1 192 ? 22.437 8.040 -35.682 1.00 96.81 192 ALA A N 1
ATOM 1378 C CA . ALA A 1 192 ? 23.385 7.727 -34.619 1.00 96.81 192 ALA A CA 1
ATOM 1379 C C . ALA A 1 192 ? 24.647 8.588 -34.778 1.00 96.81 192 ALA A C 1
ATOM 1381 O O . ALA A 1 192 ? 25.186 8.693 -35.880 1.00 96.81 192 ALA A O 1
ATOM 1382 N N . GLU A 1 193 ? 25.111 9.197 -33.684 1.00 97.19 193 GLU A N 1
ATOM 1383 C CA . GLU A 1 193 ? 26.334 10.004 -33.645 1.00 97.19 193 GLU A CA 1
ATOM 1384 C C . GLU A 1 193 ? 27.373 9.343 -32.737 1.00 97.19 193 GLU A C 1
ATOM 1386 O O . GLU A 1 193 ? 27.085 8.983 -31.596 1.00 97.19 193 GLU A O 1
ATOM 1391 N N . PHE A 1 194 ? 28.602 9.242 -33.234 1.00 97.62 194 PHE A N 1
ATOM 1392 C CA . PHE A 1 194 ? 29.753 8.750 -32.491 1.00 97.62 194 PHE A CA 1
ATOM 1393 C C . PHE A 1 194 ? 30.868 9.786 -32.555 1.00 97.62 194 PHE A C 1
ATOM 1395 O O . PHE A 1 194 ? 31.160 10.326 -33.623 1.00 97.62 194 PHE A O 1
ATOM 1402 N N . LYS A 1 195 ? 31.517 10.048 -31.421 1.00 96.75 195 LYS A N 1
ATOM 1403 C CA . LYS A 1 195 ? 32.685 10.930 -31.338 1.00 96.75 195 LYS A CA 1
ATOM 1404 C C . LYS A 1 195 ? 33.888 10.140 -30.860 1.00 96.75 195 LYS A C 1
ATOM 1406 O O . LYS A 1 195 ? 33.787 9.397 -29.885 1.00 96.75 195 LYS A O 1
ATOM 1411 N N . ASN A 1 196 ? 35.019 10.299 -31.540 1.00 95.75 196 ASN A N 1
ATOM 1412 C CA . ASN A 1 196 ? 36.288 9.785 -31.034 1.00 95.75 196 ASN A CA 1
ATOM 1413 C C . ASN A 1 196 ? 36.902 10.763 -30.008 1.00 95.75 196 ASN A C 1
ATOM 1415 O O . ASN A 1 196 ? 36.395 11.866 -29.798 1.00 95.75 196 ASN A O 1
ATOM 1419 N N . ALA A 1 197 ? 38.016 10.376 -29.380 1.00 96.56 197 ALA A N 1
ATOM 1420 C CA . ALA A 1 197 ? 38.703 11.208 -28.385 1.00 96.56 197 ALA A CA 1
ATOM 1421 C C . ALA A 1 197 ? 39.252 12.534 -28.951 1.00 96.56 197 ALA A C 1
ATOM 1423 O O . ALA A 1 197 ? 39.418 13.491 -28.201 1.00 96.56 197 ALA A O 1
ATOM 1424 N N . ALA A 1 198 ? 39.520 12.598 -30.260 1.00 94.62 198 ALA A N 1
ATOM 1425 C CA . ALA A 1 198 ? 39.940 13.823 -30.936 1.00 94.62 198 ALA A CA 1
ATOM 1426 C C . ALA A 1 198 ? 38.761 14.768 -31.229 1.00 94.62 198 ALA A C 1
ATOM 1428 O O . ALA A 1 198 ? 38.985 15.923 -31.567 1.00 94.62 198 ALA A O 1
ATOM 1429 N N . GLY A 1 199 ? 37.518 14.301 -31.079 1.00 95.50 199 GLY A N 1
ATOM 1430 C CA . GLY A 1 199 ? 36.303 15.047 -31.390 1.00 95.50 199 GLY A CA 1
ATOM 1431 C C . GLY A 1 199 ? 35.790 14.850 -32.818 1.00 95.50 199 GLY A C 1
ATOM 1432 O O . GLY A 1 199 ? 34.751 15.421 -33.152 1.00 95.50 199 GLY A O 1
ATOM 1433 N N . ASP A 1 200 ? 36.460 14.039 -33.646 1.00 96.56 200 ASP A N 1
ATOM 1434 C CA . ASP A 1 200 ? 35.954 13.703 -34.977 1.00 96.56 200 ASP A CA 1
ATOM 1435 C C . ASP A 1 200 ? 34.616 12.980 -34.837 1.00 96.56 200 ASP A C 1
ATOM 1437 O O . ASP A 1 200 ? 34.439 12.097 -33.987 1.00 96.56 200 ASP A O 1
ATOM 1441 N N . LYS A 1 201 ? 33.669 13.363 -35.687 1.00 97.69 201 LYS A N 1
ATOM 1442 C CA . LYS A 1 201 ? 32.280 12.937 -35.586 1.00 97.69 201 LYS A CA 1
ATOM 1443 C C . LYS A 1 201 ? 31.933 11.979 -36.714 1.00 97.69 201 LYS A C 1
ATOM 1445 O O . LYS A 1 201 ? 32.097 12.325 -37.877 1.00 97.69 201 LYS A O 1
ATOM 1450 N N . THR A 1 202 ? 31.391 10.818 -36.371 1.00 98.38 202 THR A N 1
ATOM 1451 C CA . THR A 1 202 ? 30.751 9.904 -37.321 1.00 98.38 202 THR A CA 1
ATOM 1452 C C . THR A 1 202 ? 29.243 9.976 -37.143 1.00 98.38 202 THR A C 1
ATOM 1454 O O . THR A 1 202 ? 28.752 9.789 -36.031 1.00 98.38 202 THR A O 1
ATOM 1457 N N . VAL A 1 203 ? 28.512 10.234 -38.224 1.00 98.38 203 VAL A N 1
ATOM 1458 C CA . VAL A 1 203 ? 27.045 10.221 -38.251 1.00 98.38 203 VAL A CA 1
ATOM 1459 C C . VAL A 1 203 ? 26.573 9.131 -39.203 1.00 98.38 203 VAL A C 1
ATOM 1461 O O . VAL A 1 203 ? 27.062 9.040 -40.328 1.00 98.38 203 VAL A O 1
ATOM 1464 N N . ILE A 1 204 ? 25.616 8.328 -38.742 1.00 98.06 204 ILE A N 1
ATOM 1465 C CA . ILE A 1 204 ? 24.878 7.349 -39.544 1.00 98.06 204 ILE A CA 1
ATOM 1466 C C . ILE A 1 204 ? 23.419 7.790 -39.562 1.00 98.06 204 ILE A C 1
ATOM 1468 O O . ILE A 1 204 ? 22.830 7.956 -38.494 1.00 98.06 204 ILE A O 1
ATOM 1472 N N . ASN A 1 205 ? 22.839 7.998 -40.739 1.00 97.38 205 ASN A N 1
ATOM 1473 C CA . ASN A 1 205 ? 21.451 8.434 -40.905 1.00 97.38 205 ASN A CA 1
ATOM 1474 C C . ASN A 1 205 ? 20.861 7.907 -42.229 1.00 97.38 205 ASN A C 1
ATOM 1476 O O . ASN A 1 205 ? 21.444 7.032 -42.869 1.00 97.38 205 ASN A O 1
ATOM 1480 N N . SER A 1 206 ? 19.702 8.431 -42.643 1.00 96.38 206 SER A N 1
ATOM 1481 C CA . SER A 1 206 ? 19.054 8.065 -43.911 1.00 96.38 206 SER A CA 1
ATOM 1482 C C . SER A 1 206 ? 19.871 8.400 -45.163 1.00 96.38 206 SER A C 1
ATOM 1484 O O . SER A 1 206 ? 19.653 7.778 -46.200 1.00 96.38 206 SER A O 1
ATOM 1486 N N . ASP A 1 207 ? 20.790 9.364 -45.081 1.00 95.81 207 ASP A N 1
ATOM 1487 C CA . ASP A 1 207 ? 21.593 9.818 -46.219 1.00 95.81 207 ASP A CA 1
ATOM 1488 C C . ASP A 1 207 ? 22.844 8.950 -46.417 1.00 95.81 207 ASP A C 1
ATOM 1490 O O . ASP A 1 207 ? 23.376 8.880 -47.526 1.00 95.81 207 ASP A O 1
ATOM 1494 N N . GLY A 1 208 ? 23.302 8.267 -45.360 1.00 97.50 208 GLY A N 1
ATOM 1495 C CA . GLY A 1 208 ? 24.428 7.338 -45.386 1.00 97.50 208 GLY A CA 1
ATOM 1496 C C . GLY A 1 208 ? 25.328 7.450 -44.155 1.00 97.50 208 GLY A C 1
ATOM 1497 O O . GLY A 1 208 ? 24.856 7.581 -43.024 1.00 97.50 208 GLY A O 1
ATOM 1498 N N . VAL A 1 209 ? 26.643 7.372 -44.377 1.00 98.44 209 VAL A N 1
ATOM 1499 C CA . VAL A 1 209 ? 27.672 7.482 -43.331 1.00 98.44 209 VAL A CA 1
ATOM 1500 C C . VAL A 1 209 ? 28.586 8.655 -43.648 1.00 98.44 209 VAL A C 1
ATOM 1502 O O . VAL A 1 209 ? 29.153 8.718 -44.735 1.00 98.44 209 VAL A O 1
ATOM 1505 N N . THR A 1 210 ? 28.763 9.566 -42.693 1.00 98.12 210 THR A N 1
ATOM 1506 C CA . THR A 1 210 ? 29.671 10.715 -42.826 1.00 98.12 210 THR A CA 1
ATOM 1507 C C . THR A 1 210 ? 30.619 10.792 -41.641 1.00 98.12 210 THR A C 1
ATOM 1509 O O . THR A 1 210 ? 30.185 10.727 -40.493 1.00 98.12 210 THR A O 1
ATOM 1512 N N . ILE A 1 211 ? 31.907 10.978 -41.920 1.00 98.12 211 ILE A N 1
ATOM 1513 C CA . ILE A 1 211 ? 32.960 11.237 -40.940 1.00 98.12 211 ILE A CA 1
ATOM 1514 C C . ILE A 1 211 ? 33.434 12.676 -41.135 1.00 98.12 211 ILE A C 1
ATOM 1516 O O . ILE A 1 211 ? 33.957 13.030 -42.192 1.00 98.12 211 ILE A O 1
ATOM 1520 N N . THR A 1 212 ? 33.262 13.511 -40.114 1.00 97.06 212 THR A N 1
ATOM 1521 C CA . THR A 1 212 ? 33.683 14.914 -40.095 1.00 97.06 212 THR A CA 1
ATOM 1522 C C . THR A 1 212 ? 34.877 15.080 -39.155 1.00 97.06 212 THR A C 1
ATOM 1524 O O . THR A 1 212 ? 34.692 15.022 -37.934 1.00 97.06 212 THR A O 1
ATOM 1527 N N . PRO A 1 213 ? 36.092 15.291 -39.693 1.00 95.88 213 PRO A N 1
ATOM 1528 C CA . PRO A 1 213 ? 37.258 15.605 -38.881 1.00 95.88 213 PRO A CA 1
ATOM 1529 C C . PRO A 1 213 ? 37.123 16.972 -38.207 1.00 95.88 213 PRO A C 1
ATOM 1531 O O . PRO A 1 213 ? 36.570 17.901 -38.792 1.00 95.88 213 PRO A O 1
ATOM 1534 N N . VAL A 1 214 ? 37.699 17.130 -37.016 1.00 95.50 214 VAL A N 1
ATOM 1535 C CA . VAL A 1 214 ? 37.841 18.460 -36.386 1.00 95.50 214 VAL A CA 1
ATOM 1536 C C . VAL A 1 214 ? 39.111 19.194 -36.821 1.00 95.50 214 VAL A C 1
ATOM 1538 O O . VAL A 1 214 ? 39.261 20.390 -36.580 1.00 95.50 214 VAL A O 1
ATOM 1541 N N . THR A 1 215 ? 40.056 18.480 -37.441 1.00 90.94 215 THR A N 1
ATOM 1542 C CA . THR A 1 215 ? 41.343 19.046 -37.867 1.00 90.94 215 THR A CA 1
ATOM 1543 C C . THR A 1 215 ? 41.141 20.063 -38.989 1.00 90.94 215 THR A C 1
ATOM 1545 O O . THR A 1 2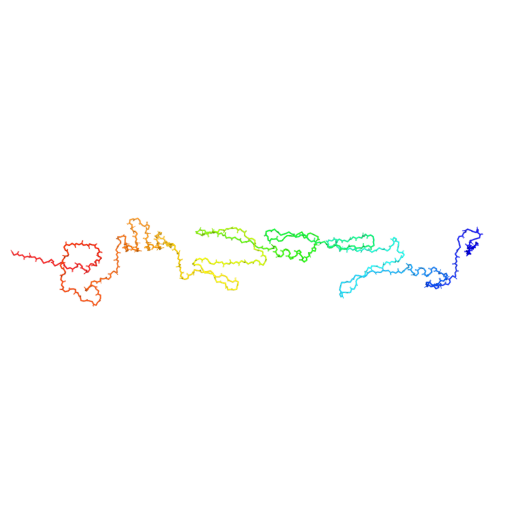15 ? 40.585 19.732 -40.036 1.00 90.94 215 THR A O 1
ATOM 1548 N N . ASN A 1 216 ? 41.658 21.279 -38.802 1.00 84.50 216 ASN A N 1
ATOM 1549 C CA . ASN A 1 216 ? 41.566 22.339 -39.802 1.00 84.50 216 ASN A CA 1
ATOM 1550 C C . ASN A 1 216 ? 42.234 21.923 -41.129 1.00 84.50 216 ASN A C 1
ATOM 1552 O O . ASN A 1 216 ? 43.343 21.388 -41.130 1.00 84.50 216 ASN A O 1
ATOM 1556 N N . GLY A 1 217 ? 41.553 22.171 -42.249 1.00 83.94 217 GLY A N 1
ATOM 1557 C CA . GLY A 1 217 ? 42.019 21.832 -43.596 1.00 83.94 217 GLY A CA 1
ATOM 1558 C C . GLY A 1 217 ? 41.729 20.400 -44.064 1.00 83.94 217 GLY A C 1
ATOM 1559 O O . GLY A 1 217 ? 42.062 20.077 -45.201 1.00 83.94 217 GLY A O 1
ATOM 1560 N N . LYS A 1 218 ? 41.104 19.542 -43.242 1.00 90.81 218 LYS A N 1
ATOM 1561 C CA . LYS A 1 218 ? 40.604 18.231 -43.690 1.00 90.81 218 LYS A CA 1
ATOM 1562 C C . LYS A 1 218 ? 39.122 18.304 -44.048 1.00 90.81 218 LYS A C 1
ATOM 1564 O O . LYS A 1 218 ? 38.312 18.748 -43.240 1.00 90.81 218 LYS A O 1
ATOM 1569 N N . GLN A 1 219 ? 38.773 17.801 -45.230 1.00 93.81 219 GLN A N 1
ATOM 1570 C CA . GLN A 1 219 ? 37.382 17.670 -45.663 1.00 93.81 219 GLN A CA 1
ATOM 1571 C C . GLN A 1 219 ? 36.751 16.386 -45.102 1.00 93.81 219 GLN A C 1
ATOM 1573 O O . GLN A 1 219 ? 37.454 15.442 -44.730 1.00 93.81 219 GLN A O 1
ATOM 1578 N N . ALA A 1 220 ? 35.419 16.359 -45.031 1.00 96.38 220 ALA A N 1
ATOM 1579 C CA . ALA A 1 220 ? 34.675 15.184 -44.592 1.00 96.38 220 ALA A CA 1
ATOM 1580 C C . ALA A 1 220 ? 34.815 14.019 -45.583 1.00 96.38 220 ALA A C 1
ATOM 1582 O O . ALA A 1 220 ? 34.989 14.226 -46.781 1.00 96.38 220 ALA A O 1
ATOM 1583 N N . VAL A 1 221 ? 34.696 12.799 -45.066 1.00 97.44 221 VAL A N 1
ATOM 1584 C CA . VAL A 1 221 ? 34.578 11.576 -45.870 1.00 97.44 221 VAL A CA 1
ATOM 1585 C C . VAL A 1 221 ? 33.146 11.082 -45.745 1.00 97.44 221 VAL A C 1
ATOM 1587 O O . VAL A 1 221 ? 32.636 10.983 -44.628 1.00 97.44 221 VAL A O 1
ATOM 1590 N N . SER A 1 222 ? 32.484 10.776 -46.858 1.00 97.62 222 SER A N 1
ATOM 1591 C CA . SER A 1 222 ? 31.095 10.316 -46.830 1.00 97.62 222 SER A CA 1
ATOM 1592 C C . SER A 1 222 ? 30.806 9.223 -47.850 1.00 97.62 222 SER A C 1
ATOM 1594 O O . SER A 1 222 ? 31.326 9.237 -48.961 1.00 97.62 222 SER A O 1
ATOM 1596 N N . LEU A 1 223 ? 29.956 8.276 -47.463 1.00 98.25 223 LEU A N 1
ATOM 1597 C CA . LEU A 1 223 ? 29.330 7.313 -48.358 1.00 98.25 223 LEU A CA 1
ATOM 1598 C C . LEU A 1 223 ? 27.823 7.535 -48.291 1.00 98.25 223 LEU A C 1
ATOM 1600 O O . LEU A 1 223 ? 27.210 7.285 -47.253 1.00 98.25 223 LEU A O 1
ATOM 1604 N N . THR A 1 224 ? 27.252 8.012 -49.393 1.00 97.06 224 THR A N 1
ATOM 1605 C CA . THR A 1 224 ? 25.836 8.385 -49.495 1.00 97.06 224 THR A CA 1
ATOM 1606 C C . THR A 1 224 ? 25.186 7.750 -50.722 1.00 97.06 224 THR A C 1
ATOM 1608 O O . THR A 1 224 ? 25.834 7.034 -51.490 1.00 97.06 224 THR A O 1
ATOM 1611 N N . ASN A 1 225 ? 23.907 8.045 -50.955 1.00 95.56 225 ASN A N 1
ATOM 1612 C CA . ASN A 1 225 ? 23.220 7.691 -52.200 1.00 95.56 225 ASN A CA 1
ATOM 1613 C C . ASN A 1 225 ? 23.851 8.316 -53.466 1.00 95.56 225 ASN A C 1
ATOM 1615 O O . ASN A 1 225 ? 23.628 7.802 -54.559 1.00 95.56 225 ASN A O 1
ATOM 1619 N N . ASN A 1 226 ? 24.662 9.370 -53.326 1.00 93.88 226 ASN A N 1
ATOM 1620 C CA . ASN A 1 226 ? 25.401 9.999 -54.423 1.00 93.88 226 ASN A CA 1
ATOM 1621 C C . ASN A 1 226 ? 26.774 9.347 -54.677 1.00 93.88 226 ASN A C 1
ATOM 1623 O O . ASN A 1 226 ? 27.472 9.737 -55.611 1.00 93.88 226 ASN A O 1
ATOM 1627 N N . GLY A 1 227 ? 27.171 8.361 -53.864 1.00 94.12 227 GLY A N 1
ATOM 1628 C CA . GLY A 1 227 ? 28.461 7.676 -53.949 1.00 94.12 227 GLY A CA 1
ATOM 1629 C C . GLY A 1 227 ? 29.420 8.016 -52.804 1.00 94.12 227 GLY A C 1
ATOM 1630 O O . GLY A 1 227 ? 29.013 8.516 -51.752 1.00 94.12 227 GLY A O 1
ATOM 1631 N N . LEU A 1 228 ? 30.698 7.678 -53.008 1.00 96.06 228 LEU A N 1
ATOM 1632 C CA . LEU A 1 228 ? 31.798 7.941 -52.076 1.00 96.06 228 LEU A CA 1
ATOM 1633 C C . LEU A 1 228 ? 32.441 9.299 -52.384 1.00 96.06 228 LEU A C 1
ATOM 1635 O O . LEU A 1 228 ? 32.981 9.490 -53.471 1.00 96.06 228 LEU A O 1
ATOM 1639 N N . ASP A 1 229 ? 32.477 10.181 -51.392 1.00 95.06 229 ASP A N 1
ATOM 1640 C CA . ASP A 1 229 ? 33.367 11.340 -51.354 1.00 95.06 229 ASP A CA 1
ATOM 1641 C C . ASP A 1 229 ? 34.482 11.069 -50.337 1.00 95.06 229 ASP A C 1
ATOM 1643 O O . ASP A 1 229 ? 34.225 10.911 -49.142 1.00 95.06 229 ASP A O 1
ATOM 1647 N N . ASN A 1 230 ? 35.730 10.996 -50.809 1.00 94.38 230 ASN A N 1
ATOM 1648 C CA . ASN A 1 230 ? 36.886 10.722 -49.956 1.00 94.38 230 ASN A CA 1
ATOM 1649 C C . ASN A 1 230 ? 37.532 11.990 -49.372 1.00 94.38 230 ASN A C 1
ATOM 1651 O O . ASN A 1 230 ? 38.617 11.911 -48.791 1.00 94.38 230 ASN A O 1
ATOM 1655 N N . GLY A 1 231 ? 36.929 13.168 -49.552 1.00 92.75 231 GLY A N 1
ATOM 1656 C CA . GLY A 1 231 ? 37.401 14.416 -48.952 1.00 92.75 231 GLY A CA 1
ATOM 1657 C C . GLY A 1 231 ? 38.824 14.798 -49.371 1.00 92.75 231 GLY A C 1
ATOM 1658 O O . GLY A 1 231 ? 39.580 15.351 -48.574 1.00 92.75 231 GLY A O 1
ATOM 1659 N N . GLY A 1 232 ? 39.232 14.426 -50.589 1.00 89.25 232 GLY A N 1
ATOM 1660 C CA . GLY A 1 232 ? 40.591 14.645 -51.099 1.00 89.25 232 GLY A CA 1
ATOM 1661 C C . GLY A 1 232 ? 41.680 13.768 -50.464 1.00 89.25 232 GLY A C 1
ATOM 1662 O O . GLY A 1 232 ? 42.861 13.976 -50.738 1.00 89.25 232 GLY A O 1
ATOM 1663 N N . ASN A 1 233 ? 41.324 12.786 -49.631 1.00 88.56 233 ASN A N 1
ATOM 1664 C CA . ASN A 1 233 ? 42.294 11.854 -49.061 1.00 88.56 233 ASN A CA 1
ATOM 1665 C C . ASN A 1 233 ? 42.757 10.821 -50.106 1.00 88.56 233 ASN A C 1
ATOM 1667 O O . ASN A 1 233 ? 42.060 10.529 -51.083 1.00 88.56 233 ASN A O 1
ATOM 1671 N N . ALA A 1 234 ? 43.920 10.208 -49.878 1.00 89.31 234 ALA A N 1
ATOM 1672 C CA . ALA A 1 234 ? 44.334 9.032 -50.638 1.00 89.31 234 ALA A CA 1
ATOM 1673 C C . ALA A 1 234 ? 43.484 7.812 -50.235 1.00 89.31 234 ALA A C 1
ATOM 1675 O O . ALA A 1 234 ? 43.278 7.570 -49.045 1.00 89.31 234 ALA A O 1
ATOM 1676 N N . ILE A 1 235 ? 43.032 7.022 -51.214 1.00 88.00 235 ILE A N 1
ATOM 1677 C CA . ILE A 1 235 ? 42.460 5.689 -50.973 1.00 88.00 235 ILE A CA 1
ATOM 1678 C C . ILE A 1 235 ? 43.589 4.675 -51.166 1.00 88.00 235 ILE A C 1
ATOM 1680 O O . ILE A 1 235 ? 44.109 4.515 -52.270 1.00 88.00 235 ILE A O 1
ATOM 1684 N N . THR A 1 236 ? 44.013 4.022 -50.088 1.00 87.81 236 THR A N 1
ATOM 1685 C CA . THR A 1 236 ? 45.081 3.013 -50.119 1.00 87.81 236 THR A CA 1
ATOM 1686 C C . THR A 1 236 ? 44.497 1.602 -50.194 1.00 87.81 236 THR A C 1
ATOM 1688 O O . THR A 1 236 ? 43.308 1.398 -49.959 1.00 87.81 236 THR A O 1
ATOM 1691 N N . ASN A 1 237 ? 45.328 0.615 -50.543 1.00 83.50 237 ASN A N 1
ATOM 1692 C CA . ASN A 1 237 ? 44.934 -0.799 -50.649 1.00 83.50 237 ASN A CA 1
ATOM 1693 C C . ASN A 1 237 ? 43.811 -1.080 -51.670 1.00 83.50 237 ASN A C 1
ATOM 1695 O O . ASN A 1 237 ? 43.021 -2.006 -51.497 1.00 83.50 237 ASN A O 1
ATOM 1699 N N . VAL A 1 238 ? 43.762 -0.308 -52.760 1.00 82.81 238 VAL A N 1
ATOM 1700 C CA . VAL A 1 238 ? 42.862 -0.563 -53.893 1.00 82.81 238 VAL A CA 1
ATOM 1701 C C . VAL A 1 238 ? 43.532 -1.539 -54.858 1.00 82.81 238 VAL A C 1
ATOM 1703 O O . VAL A 1 238 ? 44.564 -1.223 -55.450 1.00 82.81 238 VAL A O 1
ATOM 1706 N N . ALA A 1 239 ? 42.951 -2.727 -55.027 1.00 72.50 239 ALA A N 1
ATOM 1707 C CA . ALA A 1 239 ? 43.391 -3.666 -56.054 1.00 72.50 239 ALA A CA 1
ATOM 1708 C C . ALA A 1 239 ? 43.052 -3.127 -57.453 1.00 72.50 239 ALA A C 1
ATOM 1710 O O . ALA A 1 239 ? 41.967 -2.589 -57.674 1.00 72.50 239 ALA A O 1
ATOM 1711 N N . GLY A 1 240 ? 43.963 -3.300 -58.413 1.00 69.31 240 GLY A N 1
ATOM 1712 C CA . GLY A 1 240 ? 43.665 -2.991 -59.809 1.00 69.31 240 GLY A CA 1
ATOM 1713 C C . GLY A 1 240 ? 42.604 -3.951 -60.348 1.00 69.31 240 GLY A C 1
ATOM 1714 O O . GLY A 1 240 ? 42.735 -5.163 -60.196 1.00 69.31 240 GLY A O 1
ATOM 1715 N N . ASN A 1 241 ? 41.555 -3.426 -60.981 1.00 67.00 241 ASN A N 1
ATOM 1716 C CA . ASN A 1 241 ? 40.512 -4.236 -61.622 1.00 67.00 241 ASN A CA 1
ATOM 1717 C C . ASN A 1 241 ? 40.775 -4.485 -63.121 1.00 67.00 241 ASN A C 1
ATOM 1719 O O . ASN A 1 241 ? 39.979 -5.162 -63.770 1.00 67.00 241 ASN A O 1
ATOM 1723 N N . LEU A 1 242 ? 41.886 -3.966 -63.660 1.00 64.81 242 LEU A N 1
ATOM 1724 C CA . LEU A 1 242 ? 42.336 -4.239 -65.025 1.00 64.81 242 LEU A CA 1
ATOM 1725 C C . LEU A 1 242 ? 42.982 -5.629 -65.111 1.00 64.81 242 LEU A C 1
ATOM 1727 O O . LEU A 1 242 ? 43.734 -6.040 -64.220 1.00 64.81 242 LEU A O 1
ATOM 1731 N N . ASP A 1 243 ? 42.738 -6.324 -66.223 1.00 58.53 243 ASP A N 1
ATOM 1732 C CA . ASP A 1 243 ? 43.509 -7.512 -66.594 1.00 58.53 243 ASP A CA 1
ATOM 1733 C C . ASP A 1 243 ? 45.005 -7.141 -66.659 1.00 58.53 243 ASP A C 1
ATOM 1735 O O . ASP A 1 243 ? 45.382 -6.123 -67.235 1.00 58.53 243 ASP A O 1
ATOM 1739 N N . GLY A 1 244 ? 45.846 -7.915 -65.971 1.00 63.84 244 GLY A N 1
ATOM 1740 C CA . GLY A 1 244 ? 47.272 -7.664 -65.748 1.00 63.84 244 GLY A CA 1
ATOM 1741 C C . GLY A 1 244 ? 47.637 -6.985 -64.433 1.00 63.84 244 GLY A C 1
ATOM 1742 O O . GLY A 1 244 ? 48.767 -7.137 -63.977 1.00 63.84 244 GLY A O 1
ATOM 1743 N N . ALA A 1 245 ? 46.694 -6.273 -63.811 1.00 61.25 245 ALA A N 1
ATOM 1744 C CA . ALA A 1 245 ? 46.860 -5.703 -62.475 1.00 61.25 245 ALA A CA 1
ATOM 1745 C C . ALA A 1 245 ? 46.216 -6.577 -61.378 1.00 61.25 245 ALA A C 1
ATOM 1747 O O . ALA A 1 245 ? 46.668 -6.534 -60.233 1.00 61.25 245 ALA A O 1
ATOM 1748 N N . LYS A 1 246 ? 45.198 -7.394 -61.708 1.00 66.38 246 LYS A N 1
ATOM 1749 C CA . LYS A 1 246 ? 44.609 -8.381 -60.778 1.00 66.38 246 LYS A CA 1
ATOM 1750 C C . LYS A 1 246 ? 45.361 -9.720 -60.778 1.00 66.38 246 LYS A C 1
ATOM 1752 O O . LYS A 1 246 ? 45.808 -10.206 -61.822 1.00 66.38 246 LYS A O 1
ATOM 1757 N N . THR A 1 247 ? 45.420 -10.364 -59.611 1.00 66.56 247 THR A N 1
ATOM 1758 C CA . THR A 1 247 ? 45.972 -11.717 -59.430 1.00 66.56 247 THR A CA 1
ATOM 1759 C C . THR A 1 247 ? 45.328 -12.714 -60.397 1.00 66.56 247 THR A C 1
ATOM 1761 O O . THR A 1 247 ? 44.105 -12.777 -60.503 1.00 66.56 247 THR A O 1
ATOM 1764 N N . GLY A 1 248 ? 46.146 -13.513 -61.087 1.00 69.12 248 GLY A N 1
ATOM 1765 C CA . GLY A 1 248 ? 45.661 -14.563 -61.989 1.00 69.12 248 GLY A CA 1
ATOM 1766 C C . GLY A 1 248 ? 45.253 -14.085 -63.385 1.00 69.12 248 GLY A C 1
ATOM 1767 O O . GLY A 1 248 ? 44.604 -14.837 -64.105 1.00 69.12 248 GLY A O 1
ATOM 1768 N N . THR A 1 249 ? 45.634 -12.869 -63.788 1.00 68.25 249 THR A N 1
ATOM 1769 C CA . THR A 1 249 ? 45.470 -12.409 -65.175 1.00 68.25 249 THR A CA 1
ATOM 1770 C C . THR A 1 249 ? 46.789 -12.100 -65.853 1.00 68.25 249 THR A C 1
ATOM 1772 O O . THR A 1 249 ? 47.766 -11.715 -65.217 1.00 68.25 249 THR A O 1
ATOM 1775 N N . THR A 1 250 ? 46.817 -12.302 -67.166 1.00 65.44 250 THR A N 1
ATOM 1776 C CA . THR A 1 250 ? 47.944 -11.936 -68.019 1.00 65.44 250 THR A CA 1
ATOM 1777 C C . THR A 1 250 ? 47.972 -10.426 -68.231 1.00 65.44 250 THR A C 1
ATOM 1779 O O . THR A 1 250 ? 46.923 -9.819 -68.442 1.00 65.44 250 THR A O 1
ATOM 1782 N N . ALA A 1 251 ? 49.169 -9.830 -68.201 1.00 64.31 251 ALA A N 1
ATOM 1783 C CA . ALA A 1 251 ? 49.369 -8.425 -68.555 1.00 64.31 251 ALA A CA 1
ATOM 1784 C C . ALA A 1 251 ? 48.759 -8.110 -69.938 1.00 64.31 251 ALA A C 1
ATOM 1786 O O . ALA A 1 251 ? 48.856 -8.961 -70.830 1.00 64.31 251 ALA A O 1
ATOM 1787 N N . PRO A 1 252 ? 48.156 -6.922 -70.155 1.00 63.44 252 PRO A N 1
ATOM 1788 C CA . PRO A 1 252 ? 47.642 -6.543 -71.465 1.00 63.44 252 PRO A CA 1
ATOM 1789 C C . PRO A 1 252 ? 48.775 -6.590 -72.491 1.00 63.44 252 PRO A C 1
ATOM 1791 O O . PRO A 1 252 ? 49.831 -5.994 -72.287 1.00 63.44 252 PRO A O 1
ATOM 1794 N N . THR A 1 253 ? 48.565 -7.296 -73.599 1.00 60.09 253 THR A N 1
ATOM 1795 C CA . THR A 1 253 ? 49.574 -7.457 -74.661 1.00 60.09 253 THR A CA 1
ATOM 1796 C C . THR A 1 253 ? 49.481 -6.379 -75.743 1.00 60.09 253 THR A C 1
ATOM 1798 O O . THR A 1 253 ? 50.358 -6.289 -76.600 1.00 60.09 253 THR A O 1
ATOM 1801 N N . THR A 1 254 ? 48.448 -5.534 -75.702 1.00 58.34 254 THR A N 1
ATOM 1802 C CA . THR A 1 254 ? 48.221 -4.444 -76.658 1.00 58.34 254 THR A CA 1
ATOM 1803 C C . THR A 1 254 ? 48.166 -3.103 -75.939 1.00 58.34 254 THR A C 1
ATOM 1805 O O . THR A 1 254 ? 47.387 -2.925 -75.003 1.00 58.34 254 THR A O 1
ATOM 1808 N N . SER A 1 255 ? 48.973 -2.144 -76.396 1.00 58.66 255 SER A N 1
ATOM 1809 C CA . SER A 1 255 ? 48.918 -0.756 -75.934 1.00 58.66 255 SER A CA 1
ATOM 1810 C C . SER A 1 255 ? 47.551 -0.162 -76.292 1.00 58.66 255 SER A C 1
ATOM 1812 O O . SER A 1 255 ? 47.171 -0.151 -77.463 1.00 58.66 255 SER A O 1
ATOM 1814 N N . ALA A 1 256 ? 46.788 0.295 -75.299 1.00 56.72 256 ALA A N 1
ATOM 1815 C CA . ALA A 1 256 ? 45.552 1.022 -75.558 1.00 56.72 256 ALA A CA 1
ATOM 1816 C C . ALA A 1 256 ? 45.898 2.410 -76.117 1.00 56.72 256 ALA A C 1
ATOM 1818 O O . ALA A 1 256 ? 46.706 3.140 -75.540 1.00 56.72 256 ALA A O 1
ATOM 1819 N N . THR A 1 257 ? 45.293 2.795 -77.241 1.00 54.44 257 THR A N 1
ATOM 1820 C CA . THR A 1 257 ? 45.397 4.165 -77.758 1.00 54.44 257 THR A CA 1
ATOM 1821 C C . THR A 1 257 ? 44.880 5.154 -76.717 1.00 54.44 257 THR A C 1
ATOM 1823 O O . THR A 1 257 ? 43.768 4.992 -76.212 1.00 54.44 257 THR A O 1
ATOM 1826 N N . LYS A 1 258 ? 45.681 6.184 -76.410 1.00 54.69 258 LYS A N 1
ATOM 1827 C CA . LYS A 1 258 ? 45.309 7.273 -75.497 1.00 54.69 258 LYS A CA 1
ATOM 1828 C C . LYS A 1 258 ? 43.939 7.843 -75.908 1.00 54.69 258 LYS A C 1
ATOM 1830 O O . LYS A 1 258 ? 43.817 8.285 -77.053 1.00 54.69 258 LYS A O 1
ATOM 1835 N N . PRO A 1 259 ? 42.930 7.866 -75.018 1.00 53.81 259 PRO A N 1
ATOM 1836 C CA . PRO A 1 259 ? 41.649 8.493 -75.316 1.00 53.81 259 PRO A CA 1
ATOM 1837 C C . PRO A 1 259 ? 41.847 9.959 -75.719 1.00 53.81 259 PRO A C 1
ATOM 1839 O O . PRO A 1 259 ? 42.570 10.703 -75.056 1.00 53.81 259 PRO A O 1
ATOM 1842 N N . THR A 1 260 ? 41.212 10.376 -76.813 1.00 57.75 260 THR A N 1
ATOM 1843 C CA . THR A 1 260 ? 41.251 11.757 -77.328 1.00 57.75 260 THR A CA 1
ATOM 1844 C C . THR A 1 260 ? 40.499 12.747 -76.434 1.00 57.75 260 THR A C 1
ATOM 1846 O O . THR A 1 260 ? 40.758 13.945 -76.512 1.00 57.75 260 THR A O 1
ATOM 1849 N N . ALA A 1 261 ? 39.628 12.251 -75.549 1.00 51.47 261 ALA A N 1
ATOM 1850 C CA . ALA A 1 261 ? 38.986 13.003 -74.477 1.00 51.47 261 ALA A CA 1
ATOM 1851 C C . ALA A 1 261 ? 39.098 12.213 -73.163 1.00 51.47 261 ALA A C 1
ATOM 1853 O O . ALA A 1 261 ? 38.674 11.059 -73.085 1.00 51.47 261 ALA A O 1
ATOM 1854 N N . LEU A 1 262 ? 39.690 12.829 -72.138 1.00 54.44 262 LEU A N 1
ATOM 1855 C CA . LEU A 1 262 ? 39.758 12.277 -70.788 1.00 54.44 262 LEU A CA 1
ATOM 1856 C C . LEU A 1 262 ? 38.509 12.724 -70.027 1.00 54.44 262 LEU A C 1
ATOM 1858 O O . LEU A 1 262 ? 38.412 13.870 -69.600 1.00 54.44 262 LEU A O 1
ATOM 1862 N N . THR A 1 263 ? 37.543 11.832 -69.847 1.00 50.09 263 THR A N 1
ATOM 1863 C CA . THR A 1 263 ? 36.555 11.988 -68.775 1.00 50.09 263 THR A CA 1
ATOM 1864 C C . THR A 1 263 ? 37.179 11.405 -67.511 1.00 50.09 263 THR A C 1
ATOM 1866 O O . THR A 1 263 ? 37.111 10.194 -67.300 1.00 50.09 263 THR A O 1
ATOM 1869 N N . GLU A 1 264 ? 37.843 12.242 -66.709 1.00 56.22 264 GLU A N 1
ATOM 1870 C CA . GLU A 1 264 ? 38.523 11.877 -65.450 1.00 56.22 264 GLU A CA 1
ATOM 1871 C C . GLU A 1 264 ? 37.522 11.470 -64.355 1.00 56.22 264 GLU A C 1
ATOM 1873 O O . GLU A 1 264 ? 37.342 12.141 -63.348 1.00 56.22 264 GLU A O 1
ATOM 1878 N N . THR A 1 265 ? 36.808 10.372 -64.582 1.00 52.91 265 THR A N 1
ATOM 1879 C CA . THR A 1 265 ? 35.746 9.877 -63.693 1.00 52.91 265 THR A CA 1
ATOM 1880 C C . THR A 1 265 ? 36.066 8.502 -63.108 1.00 52.91 265 THR A C 1
ATOM 1882 O O . THR A 1 265 ? 35.364 8.044 -62.212 1.00 52.91 265 THR A O 1
ATOM 1885 N N . ASN A 1 266 ? 37.160 7.867 -63.551 1.00 52.59 266 ASN A N 1
ATOM 1886 C CA . ASN A 1 266 ? 37.590 6.548 -63.088 1.00 52.59 266 ASN A CA 1
ATOM 1887 C C . ASN A 1 266 ? 38.902 6.637 -62.300 1.00 52.59 266 ASN A C 1
ATOM 1889 O O . ASN A 1 266 ? 39.874 7.236 -62.759 1.00 52.59 266 ASN A O 1
ATOM 1893 N N . ALA A 1 267 ? 38.959 5.971 -61.146 1.00 55.88 267 ALA A N 1
ATOM 1894 C CA . ALA A 1 267 ? 40.199 5.773 -60.405 1.00 55.88 267 ALA A CA 1
ATOM 1895 C C . ALA A 1 267 ? 41.108 4.773 -61.149 1.00 55.88 267 ALA A C 1
ATOM 1897 O O . ALA A 1 267 ? 40.732 3.619 -61.346 1.00 55.88 267 ALA A O 1
ATOM 1898 N N . ALA A 1 268 ? 42.311 5.197 -61.544 1.00 55.62 268 ALA A N 1
ATOM 1899 C CA . ALA A 1 268 ? 43.354 4.318 -62.073 1.00 55.62 268 ALA A CA 1
ATOM 1900 C C . ALA A 1 268 ? 44.477 4.171 -61.034 1.00 55.62 268 ALA A C 1
ATOM 1902 O O . ALA A 1 268 ? 45.010 5.163 -60.543 1.00 55.62 268 ALA A O 1
ATOM 1903 N N . THR A 1 269 ? 44.864 2.939 -60.689 1.00 53.50 269 THR A N 1
ATOM 1904 C CA . THR A 1 269 ? 46.078 2.701 -59.885 1.00 53.50 269 THR A CA 1
ATOM 1905 C C . THR A 1 269 ? 47.321 3.052 -60.707 1.00 53.50 269 THR A C 1
ATOM 1907 O O . THR A 1 269 ? 47.308 2.847 -61.915 1.00 53.50 269 THR A O 1
ATOM 1910 N N . VAL A 1 270 ? 48.425 3.492 -60.091 1.00 52.25 270 VAL A N 1
ATOM 1911 C CA . VAL A 1 270 ? 49.665 3.889 -60.807 1.00 52.25 270 VAL A CA 1
ATOM 1912 C C . VAL A 1 270 ? 50.224 2.768 -61.708 1.00 52.25 270 VAL A C 1
ATOM 1914 O O . VAL A 1 270 ? 50.777 3.047 -62.768 1.00 52.25 270 VAL A O 1
ATOM 1917 N N . GLY A 1 271 ? 49.978 1.494 -61.370 1.00 51.38 271 GLY A N 1
ATOM 1918 C CA . GLY A 1 271 ? 50.295 0.348 -62.236 1.00 51.38 271 GLY A CA 1
ATOM 1919 C C . GLY A 1 271 ? 49.530 0.303 -63.571 1.00 51.38 271 GLY A C 1
ATOM 1920 O O . GLY A 1 271 ? 49.953 -0.393 -64.484 1.00 51.38 271 GLY A O 1
ATOM 1921 N N . ALA A 1 272 ? 48.443 1.066 -63.719 1.00 50.78 272 ALA A N 1
ATOM 1922 C CA . ALA A 1 272 ? 47.674 1.196 -64.958 1.00 50.78 272 ALA A CA 1
ATOM 1923 C C . ALA A 1 272 ? 48.263 2.232 -65.937 1.00 50.78 272 ALA A C 1
ATOM 1925 O O . ALA A 1 272 ? 47.820 2.301 -67.079 1.00 50.78 272 ALA A O 1
ATOM 1926 N N . VAL A 1 273 ? 49.239 3.046 -65.507 1.00 54.00 273 VAL A N 1
ATOM 1927 C CA . VAL A 1 273 ? 49.725 4.215 -66.272 1.00 54.00 273 VAL A CA 1
ATOM 1928 C C . VAL A 1 273 ? 51.168 4.046 -66.781 1.00 54.00 273 VAL A C 1
ATOM 1930 O O . VAL A 1 273 ? 51.625 4.814 -67.625 1.00 54.00 273 VAL A O 1
ATOM 1933 N N . SER A 1 274 ? 51.915 3.028 -66.346 1.00 47.25 274 SER A N 1
ATOM 1934 C CA . SER A 1 274 ? 53.321 2.876 -66.749 1.00 47.25 274 SER A CA 1
ATOM 1935 C C . SER A 1 274 ? 53.506 2.126 -68.074 1.00 47.25 274 SER A C 1
ATOM 1937 O O . SER A 1 274 ? 53.836 0.944 -68.080 1.00 47.25 274 SER A O 1
ATOM 1939 N N . TYR A 1 275 ? 53.405 2.840 -69.201 1.00 46.72 275 TYR A N 1
ATOM 1940 C CA . TYR A 1 275 ? 54.254 2.562 -70.371 1.00 46.72 275 TYR A CA 1
ATOM 1941 C C . TYR A 1 275 ? 54.429 3.805 -71.260 1.00 46.72 275 TYR A C 1
ATOM 1943 O O . TYR A 1 275 ? 53.691 4.024 -72.217 1.00 46.72 275 TYR A O 1
ATOM 1951 N N . THR A 1 276 ? 55.454 4.612 -70.985 1.00 46.12 276 THR A N 1
ATOM 1952 C CA . THR A 1 276 ? 56.006 5.555 -71.972 1.00 46.12 276 THR A CA 1
ATOM 1953 C C . THR A 1 276 ? 57.464 5.204 -72.208 1.00 46.12 276 THR A C 1
ATOM 1955 O O . THR A 1 276 ? 58.321 5.418 -71.356 1.00 46.12 276 THR A O 1
ATOM 1958 N N . HIS A 1 277 ? 57.730 4.619 -73.374 1.00 43.50 277 HIS A N 1
ATOM 1959 C CA . HIS A 1 277 ? 59.067 4.322 -73.866 1.00 43.50 277 HIS A CA 1
ATOM 1960 C C . HIS A 1 277 ? 59.680 5.630 -74.402 1.00 43.50 277 HIS A C 1
ATOM 1962 O O . HIS A 1 277 ? 59.348 6.069 -75.501 1.00 43.50 277 HIS A O 1
ATOM 1968 N N . LEU A 1 278 ? 60.563 6.270 -73.633 1.00 40.66 278 LEU A N 1
ATOM 1969 C CA . LEU A 1 278 ? 61.481 7.289 -74.152 1.00 40.66 278 LEU A CA 1
ATOM 1970 C C . LEU A 1 278 ? 62.613 6.555 -74.885 1.00 40.66 278 LEU A C 1
ATOM 1972 O O . LEU A 1 278 ? 63.618 6.190 -74.282 1.00 40.66 278 LEU A O 1
ATOM 1976 N N . ARG A 1 279 ? 62.444 6.287 -76.185 1.00 44.31 279 ARG A N 1
ATOM 1977 C CA . ARG A 1 279 ? 63.594 5.968 -77.043 1.00 44.31 279 ARG A CA 1
ATOM 1978 C C . ARG A 1 279 ? 64.257 7.280 -77.438 1.00 44.31 279 ARG A C 1
ATOM 1980 O O . ARG A 1 279 ? 63.692 8.055 -78.204 1.00 44.31 279 ARG A O 1
ATOM 1987 N N . ALA A 1 280 ? 65.447 7.502 -76.889 1.00 50.22 280 ALA A N 1
ATOM 1988 C CA . ALA A 1 280 ? 66.408 8.456 -77.411 1.00 50.22 280 ALA A CA 1
ATOM 1989 C C . ALA A 1 280 ? 66.670 8.129 -78.888 1.00 50.22 280 ALA A C 1
ATOM 1991 O O . ALA A 1 280 ? 67.038 7.001 -79.216 1.00 50.22 280 ALA A O 1
ATOM 1992 N N . HIS A 1 281 ? 66.448 9.100 -79.769 1.00 46.66 281 HIS A N 1
ATOM 1993 C CA . HIS A 1 281 ? 66.990 9.054 -81.117 1.00 46.66 281 HIS A CA 1
ATOM 1994 C C . HIS A 1 281 ? 68.278 9.873 -81.088 1.00 46.66 281 HIS A C 1
ATOM 1996 O O . HIS A 1 281 ? 68.267 11.085 -81.288 1.00 46.66 281 HIS A O 1
ATOM 2002 N N . GLU A 1 282 ? 69.381 9.206 -80.758 1.00 53.91 282 GLU A N 1
ATOM 2003 C CA . GLU A 1 282 ? 70.676 9.648 -81.256 1.00 53.91 282 GLU A CA 1
ATOM 2004 C C . GLU A 1 282 ? 70.671 9.428 -82.768 1.00 53.91 282 GLU A C 1
ATOM 2006 O O . GLU A 1 282 ? 70.328 8.349 -83.255 1.00 53.91 282 GLU A O 1
ATOM 2011 N N . THR A 1 283 ? 71.032 10.462 -83.514 1.00 52.78 283 THR A N 1
ATOM 2012 C CA . THR A 1 283 ? 71.435 10.324 -84.913 1.00 52.78 283 THR A CA 1
ATOM 2013 C C . THR A 1 283 ? 72.639 11.232 -85.161 1.00 52.78 283 THR A C 1
ATOM 2015 O O . THR A 1 283 ? 72.760 12.244 -84.470 1.00 52.78 283 THR A O 1
ATOM 2018 N N . PRO A 1 284 ? 73.529 10.801 -86.068 1.00 54.03 284 PRO A N 1
ATOM 2019 C CA . PRO A 1 284 ? 74.986 10.902 -85.946 1.00 54.03 284 PRO A CA 1
ATOM 2020 C C . PRO A 1 284 ? 75.580 12.268 -86.292 1.00 54.03 284 PRO A C 1
ATOM 2022 O O . PRO A 1 284 ? 74.945 13.023 -87.062 1.00 54.03 284 PRO A O 1
#